Protein AF-A0A1V8RP65-F1 (afdb_monomer)

Structure (mmCIF, N/CA/C/O backbone):
data_AF-A0A1V8RP65-F1
#
_entry.id   AF-A0A1V8RP65-F1
#
loop_
_atom_site.group_PDB
_atom_site.id
_atom_site.type_symbol
_atom_site.label_atom_id
_atom_site.label_alt_id
_atom_site.label_comp_id
_atom_site.label_asym_id
_atom_site.label_entity_id
_atom_site.label_seq_id
_atom_site.pdbx_PDB_ins_code
_atom_site.Cartn_x
_atom_site.Cartn_y
_atom_site.Cartn_z
_atom_site.occupancy
_atom_site.B_iso_or_equiv
_atom_site.auth_seq_id
_atom_site.auth_comp_id
_atom_site.auth_asym_id
_atom_site.auth_atom_id
_atom_site.pdbx_PDB_model_num
ATOM 1 N N . MET A 1 1 ? 0.747 -21.142 -36.978 1.00 57.50 1 MET A N 1
ATOM 2 C CA . MET A 1 1 ? 1.412 -19.897 -37.432 1.00 57.50 1 MET A CA 1
ATOM 3 C C . MET A 1 1 ? 2.346 -19.466 -36.309 1.00 57.50 1 MET A C 1
ATOM 5 O O . MET A 1 1 ? 1.865 -19.415 -35.189 1.00 57.50 1 MET A O 1
ATOM 9 N N . ASN A 1 2 ? 3.645 -19.253 -36.569 1.00 81.62 2 ASN A N 1
ATOM 10 C CA . ASN A 1 2 ? 4.607 -18.800 -35.545 1.00 81.62 2 ASN A CA 1
ATOM 11 C C . ASN A 1 2 ? 4.104 -17.484 -34.905 1.00 81.62 2 ASN A C 1
ATOM 13 O O . ASN A 1 2 ? 3.579 -16.626 -35.619 1.00 81.62 2 ASN A O 1
ATOM 17 N N . GLN A 1 3 ? 4.245 -17.341 -33.585 1.00 77.12 3 GLN A N 1
ATOM 18 C CA . GLN A 1 3 ? 3.834 -16.164 -32.820 1.00 77.12 3 GLN A CA 1
ATOM 19 C C . GLN A 1 3 ? 4.483 -14.874 -33.349 1.00 77.12 3 GLN A C 1
ATOM 21 O O . GLN A 1 3 ? 3.817 -13.844 -33.456 1.00 77.12 3 GLN A O 1
ATOM 26 N N . GLU A 1 4 ? 5.744 -14.941 -33.779 1.00 79.75 4 GLU A N 1
ATOM 27 C CA . GLU A 1 4 ? 6.460 -13.816 -34.396 1.00 79.75 4 GLU A CA 1
ATOM 28 C C . GLU A 1 4 ? 5.800 -13.376 -35.708 1.00 79.75 4 GLU A C 1
ATOM 30 O O . GLU A 1 4 ? 5.566 -12.188 -35.940 1.00 79.75 4 GLU A O 1
ATOM 35 N N . LEU A 1 5 ? 5.414 -14.347 -36.542 1.00 86.88 5 LEU A N 1
ATOM 36 C CA . LEU A 1 5 ? 4.723 -14.095 -37.804 1.00 86.88 5 LEU A CA 1
ATOM 37 C C . LEU A 1 5 ? 3.318 -13.534 -37.572 1.00 86.88 5 LEU A C 1
ATOM 39 O O . LEU A 1 5 ? 2.878 -12.655 -38.312 1.00 86.88 5 LEU A O 1
ATOM 43 N N . LEU A 1 6 ? 2.621 -14.009 -36.539 1.00 83.56 6 LEU A N 1
ATOM 44 C CA . LEU A 1 6 ? 1.304 -13.503 -36.164 1.00 83.56 6 LEU A CA 1
ATOM 45 C C . LEU A 1 6 ? 1.375 -12.041 -35.700 1.00 83.56 6 LEU A C 1
ATOM 47 O O . LEU A 1 6 ? 0.545 -11.225 -36.108 1.00 83.56 6 LEU A O 1
ATOM 51 N N . ASN A 1 7 ? 2.373 -11.689 -34.888 1.00 80.19 7 ASN A N 1
ATOM 52 C CA . ASN A 1 7 ? 2.562 -10.317 -34.424 1.00 80.19 7 ASN A CA 1
ATOM 53 C C . ASN A 1 7 ? 2.986 -9.384 -35.563 1.00 80.19 7 ASN A C 1
ATOM 55 O O . ASN A 1 7 ? 2.428 -8.292 -35.704 1.00 80.19 7 ASN A O 1
ATOM 59 N N . ALA A 1 8 ? 3.899 -9.834 -36.429 1.00 84.06 8 ALA A N 1
ATOM 60 C CA . ALA A 1 8 ? 4.287 -9.089 -37.621 1.00 84.06 8 ALA A CA 1
ATOM 61 C C . ALA A 1 8 ? 3.097 -8.874 -38.564 1.00 84.06 8 ALA A C 1
ATOM 63 O O . ALA A 1 8 ? 2.880 -7.763 -39.049 1.00 84.06 8 ALA A O 1
ATOM 64 N N . TYR A 1 9 ? 2.255 -9.893 -38.741 1.00 85.62 9 TYR A N 1
ATOM 65 C CA . TYR A 1 9 ? 1.036 -9.804 -39.541 1.00 85.62 9 TYR A CA 1
ATOM 66 C C . TYR A 1 9 ? 0.038 -8.793 -38.976 1.00 85.62 9 TYR A C 1
ATOM 68 O O . TYR A 1 9 ? -0.460 -7.946 -39.717 1.00 85.62 9 TYR A O 1
ATOM 76 N N . ARG A 1 10 ? -0.221 -8.823 -37.664 1.00 80.44 10 ARG A N 1
ATOM 77 C CA . ARG A 1 10 ? -1.100 -7.851 -36.990 1.00 80.44 10 ARG A CA 1
ATOM 78 C C . ARG A 1 10 ? -0.595 -6.415 -37.158 1.00 80.44 10 ARG A C 1
ATOM 80 O O . ARG A 1 10 ? -1.389 -5.525 -37.465 1.00 80.44 10 ARG A O 1
ATOM 87 N N . TRP A 1 11 ? 0.713 -6.197 -37.015 1.00 80.19 11 TRP A N 1
ATOM 88 C CA . TRP A 1 11 ? 1.335 -4.883 -37.194 1.00 80.19 11 TRP A CA 1
ATOM 89 C C . TRP A 1 11 ? 1.206 -4.373 -38.639 1.00 80.19 11 TRP A C 1
ATOM 91 O O . TRP A 1 11 ? 0.730 -3.253 -38.853 1.00 80.19 11 TRP A O 1
ATOM 101 N N . GLN A 1 12 ? 1.564 -5.209 -39.623 1.00 84.00 12 GLN A N 1
ATOM 102 C CA . GLN A 1 12 ? 1.506 -4.881 -41.054 1.00 84.00 12 GLN A CA 1
ATOM 103 C C . GLN A 1 12 ? 0.068 -4.639 -41.519 1.00 84.00 12 GLN A C 1
ATOM 105 O O . GLN A 1 12 ? -0.210 -3.674 -42.224 1.00 84.00 12 GLN A O 1
ATOM 110 N N . ARG A 1 13 ? -0.886 -5.445 -41.046 1.00 79.25 13 ARG A N 1
ATOM 111 C CA . ARG A 1 13 ? -2.306 -5.258 -41.355 1.00 79.25 13 ARG A CA 1
ATOM 112 C C . ARG A 1 13 ? -2.839 -3.909 -40.868 1.00 79.25 13 ARG A C 1
ATOM 114 O O . ARG A 1 13 ? -3.703 -3.340 -41.513 1.00 79.25 13 ARG A O 1
ATOM 121 N N . ARG A 1 14 ? -2.334 -3.358 -39.764 1.00 70.38 14 ARG A N 1
ATOM 122 C CA . ARG A 1 14 ? -2.770 -2.041 -39.269 1.00 70.38 14 ARG A CA 1
ATOM 123 C C . ARG A 1 14 ? -2.103 -0.880 -40.015 1.00 70.38 14 ARG A C 1
ATOM 125 O O . ARG A 1 14 ? -2.789 0.061 -40.394 1.00 70.38 14 ARG A O 1
ATOM 132 N N . HIS A 1 15 ? -0.794 -0.954 -40.250 1.00 67.62 15 HIS A N 1
ATOM 133 C CA . HIS A 1 15 ? -0.015 0.171 -40.789 1.00 67.62 15 HIS A CA 1
ATOM 134 C C . HIS A 1 15 ? 0.016 0.219 -42.320 1.00 67.62 15 HIS A C 1
ATOM 136 O O . HIS A 1 15 ? 0.044 1.302 -42.895 1.00 67.62 15 HIS A O 1
ATOM 142 N N . TYR A 1 16 ? -0.009 -0.940 -42.977 1.00 64.25 16 TYR A N 1
ATOM 143 C CA . TYR A 1 16 ? 0.074 -1.050 -44.433 1.00 64.25 16 TYR A CA 1
ATOM 144 C C . TYR A 1 16 ? -1.311 -1.032 -45.095 1.00 64.25 16 TYR A C 1
ATOM 146 O O . TYR A 1 16 ? -1.465 -0.487 -46.180 1.00 64.25 16 TYR A O 1
ATOM 154 N N . VAL A 1 17 ? -2.337 -1.582 -44.432 1.00 57.44 17 VAL A N 1
ATOM 155 C CA . VAL A 1 17 ? -3.713 -1.639 -44.970 1.00 57.44 17 VAL A CA 1
ATOM 156 C C . VAL A 1 17 ? -4.583 -0.484 -44.460 1.00 57.44 17 VAL A C 1
ATOM 158 O O . VAL A 1 17 ? -5.467 -0.032 -45.175 1.00 57.44 17 VAL A O 1
ATOM 161 N N . GLY A 1 18 ? -4.327 0.040 -43.254 1.00 49.38 18 GLY A N 1
ATOM 162 C CA . GLY A 1 18 ? -5.105 1.150 -42.685 1.00 49.38 18 GLY A CA 1
ATOM 163 C C . GLY A 1 18 ? -4.818 2.521 -43.310 1.00 49.38 18 GLY A C 1
ATOM 164 O O . GLY A 1 18 ? -5.721 3.346 -43.384 1.00 49.38 18 GLY A O 1
ATOM 165 N N . ASN A 1 19 ? -3.590 2.751 -43.797 1.00 45.72 19 ASN A N 1
ATOM 166 C CA . ASN A 1 19 ? -3.160 4.030 -44.388 1.00 45.72 19 ASN A CA 1
ATOM 167 C C . ASN A 1 19 ? -3.153 4.049 -45.925 1.00 45.72 19 ASN A C 1
ATOM 169 O O . ASN A 1 19 ? -2.986 5.110 -46.520 1.00 45.72 19 ASN A O 1
ATOM 173 N N . VAL A 1 20 ? -3.346 2.902 -46.578 1.00 48.72 20 VAL A N 1
ATOM 174 C CA . VAL A 1 20 ? -3.404 2.790 -48.042 1.00 48.72 20 VAL A CA 1
ATOM 175 C C . VAL A 1 20 ? -4.846 2.484 -48.440 1.00 48.72 20 VAL A C 1
ATOM 177 O O . VAL A 1 20 ? -5.156 1.420 -48.962 1.00 48.72 20 VAL A O 1
ATOM 180 N N . TYR A 1 21 ? -5.755 3.420 -48.167 1.00 48.19 21 TYR A N 1
ATOM 181 C CA . TYR A 1 21 ? -6.994 3.513 -48.936 1.00 48.19 21 TYR A CA 1
ATOM 182 C C . TYR A 1 21 ? -6.706 4.371 -50.172 1.00 48.19 21 TYR A C 1
ATOM 184 O O . TYR A 1 21 ? -6.724 5.600 -50.074 1.00 48.19 21 TYR A O 1
ATOM 192 N N . PRO A 1 22 ? -6.461 3.792 -51.359 1.00 46.19 22 PRO A N 1
ATOM 193 C CA . PRO A 1 22 ? -6.713 4.543 -52.570 1.00 46.19 22 PRO A CA 1
ATOM 194 C C . PRO A 1 22 ? -8.225 4.786 -52.637 1.00 46.19 22 PRO A C 1
ATOM 196 O O . PRO A 1 22 ? -9.029 3.861 -52.554 1.00 46.19 22 PRO A O 1
ATOM 199 N N . ARG A 1 23 ? -8.617 6.045 -52.826 1.00 47.69 23 ARG A N 1
ATOM 200 C CA . ARG A 1 23 ? -10.002 6.504 -53.046 1.00 47.69 23 ARG A CA 1
ATOM 201 C C . ARG A 1 23 ? -10.680 5.884 -54.289 1.00 47.69 23 ARG A C 1
ATOM 203 O O . ARG A 1 23 ? -11.812 6.241 -54.591 1.00 47.69 23 ARG A O 1
ATOM 210 N N . ASN A 1 24 ? -10.005 4.982 -55.007 1.00 49.44 24 ASN A N 1
ATOM 211 C CA . ASN A 1 24 ? -10.460 4.382 -56.257 1.00 49.44 24 ASN A CA 1
ATOM 212 C C . ASN A 1 24 ? -11.006 2.970 -56.029 1.00 49.44 24 ASN A C 1
ATOM 214 O O . ASN A 1 24 ? -10.263 2.042 -55.715 1.00 49.44 24 ASN A O 1
ATOM 218 N N . ARG A 1 25 ? -12.318 2.832 -56.239 1.00 46.22 25 ARG A N 1
ATOM 219 C CA . ARG A 1 25 ? -13.131 1.617 -56.071 1.00 46.22 25 ARG A CA 1
ATOM 220 C C . ARG A 1 25 ? -12.873 0.502 -57.106 1.00 46.22 25 ARG A C 1
ATOM 222 O O . ARG A 1 25 ? -13.475 -0.557 -56.983 1.00 46.22 25 ARG A O 1
ATOM 229 N N . ASP A 1 26 ? -11.953 0.677 -58.057 1.00 52.62 26 ASP A N 1
ATOM 230 C CA . ASP A 1 26 ? -11.896 -0.160 -59.272 1.00 52.62 26 ASP A CA 1
ATOM 231 C C . ASP A 1 26 ? -10.821 -1.267 -59.287 1.00 52.62 26 ASP A C 1
ATOM 233 O O . ASP A 1 26 ? -10.438 -1.754 -60.349 1.00 52.62 26 ASP A O 1
ATOM 237 N N . ARG A 1 27 ? -10.316 -1.726 -58.132 1.00 50.53 27 ARG A N 1
ATOM 238 C CA . ARG A 1 27 ? -9.421 -2.905 -58.074 1.00 50.53 27 ARG A CA 1
ATOM 239 C C . ARG A 1 27 ? -10.040 -4.050 -57.275 1.00 50.53 27 ARG A C 1
ATOM 241 O O . ARG A 1 27 ? -9.771 -4.217 -56.091 1.00 50.53 27 ARG A O 1
ATOM 248 N N . LEU A 1 28 ? -10.816 -4.880 -57.971 1.00 48.97 28 LEU A N 1
ATOM 249 C CA . LEU A 1 28 ? -11.483 -6.095 -57.472 1.00 48.97 28 LEU A CA 1
ATOM 250 C C . LEU A 1 28 ? -10.541 -7.270 -57.113 1.00 48.97 28 LEU A C 1
ATOM 252 O O . LEU A 1 28 ? -11.016 -8.342 -56.755 1.00 48.97 28 LEU A O 1
ATOM 256 N N . THR A 1 29 ? -9.217 -7.102 -57.189 1.00 52.25 29 THR A N 1
ATOM 257 C CA . THR A 1 29 ? -8.230 -8.182 -56.971 1.00 52.25 29 THR A CA 1
ATOM 258 C C . THR A 1 29 ? -7.256 -7.930 -55.821 1.00 52.25 29 THR A C 1
ATOM 260 O O . THR A 1 29 ? -6.365 -8.744 -55.580 1.00 52.25 29 THR A O 1
ATOM 263 N N . TRP A 1 30 ? -7.394 -6.825 -55.083 1.00 55.84 30 TRP A N 1
ATOM 264 C CA . TRP A 1 30 ? -6.460 -6.518 -54.003 1.00 55.84 30 TRP A CA 1
ATOM 265 C C . TRP A 1 30 ? -6.882 -7.202 -52.701 1.00 55.84 30 TRP A C 1
ATOM 267 O O . TRP A 1 30 ? -7.879 -6.826 -52.089 1.00 55.84 30 TRP A O 1
ATOM 277 N N . ASN A 1 31 ? -6.118 -8.215 -52.277 1.00 64.25 31 ASN A N 1
ATOM 278 C CA . ASN A 1 31 ? -6.300 -8.869 -50.985 1.00 64.25 31 ASN A CA 1
ATOM 279 C C . ASN A 1 31 ? -5.294 -8.302 -49.962 1.00 64.25 31 ASN A C 1
ATOM 281 O O . ASN A 1 31 ? -4.159 -8.772 -49.864 1.00 64.25 31 ASN A O 1
ATOM 285 N N . PRO A 1 32 ? -5.681 -7.299 -49.162 1.00 69.56 32 PRO A N 1
ATOM 286 C CA . PRO A 1 32 ? -4.777 -6.666 -48.207 1.00 69.56 32 PRO A CA 1
ATOM 287 C C . PRO A 1 32 ? -4.240 -7.624 -47.133 1.00 69.56 32 PRO A C 1
ATOM 289 O O . PRO A 1 32 ? -3.184 -7.375 -46.552 1.00 69.56 32 PRO A O 1
ATOM 292 N N . ALA A 1 33 ? -4.925 -8.743 -46.880 1.00 76.62 33 ALA A N 1
ATOM 293 C CA . ALA A 1 33 ? -4.432 -9.769 -45.972 1.00 76.62 33 ALA A CA 1
ATOM 294 C C . ALA A 1 33 ? -3.228 -10.527 -46.558 1.00 76.62 33 ALA A C 1
ATOM 296 O O . ALA A 1 33 ? -2.289 -10.830 -45.824 1.00 76.62 33 ALA A O 1
ATOM 297 N N . SER A 1 34 ? -3.200 -10.809 -47.866 1.00 81.31 34 SER A N 1
ATOM 298 C CA . SER A 1 34 ? -2.065 -11.522 -48.470 1.00 81.31 34 SER A CA 1
ATOM 299 C C . SER A 1 34 ? -0.809 -10.653 -48.531 1.00 81.31 34 SER A C 1
ATOM 301 O O . SER A 1 34 ? 0.281 -11.144 -48.244 1.00 81.31 34 SER A O 1
ATOM 303 N N . GLU A 1 35 ? -0.956 -9.359 -48.824 1.00 79.62 35 GLU A N 1
ATOM 304 C CA . GLU A 1 35 ? 0.159 -8.399 -48.809 1.00 79.62 35 GLU A CA 1
ATOM 305 C C . GLU A 1 35 ? 0.697 -8.173 -47.391 1.00 79.62 35 GLU A C 1
ATOM 307 O O . GLU A 1 35 ? 1.904 -8.259 -47.163 1.00 79.62 35 GLU A O 1
ATOM 312 N N . ALA A 1 36 ? -0.187 -7.991 -46.403 1.00 82.06 36 ALA A N 1
ATOM 313 C CA . ALA A 1 36 ? 0.227 -7.886 -45.005 1.00 82.06 36 ALA A CA 1
ATOM 314 C C . ALA A 1 36 ? 0.958 -9.152 -44.526 1.00 82.06 36 ALA A C 1
ATOM 316 O O . ALA A 1 36 ? 1.935 -9.058 -43.784 1.00 82.06 36 ALA A O 1
ATOM 317 N N . LEU A 1 37 ? 0.531 -10.339 -44.970 1.00 87.31 37 LEU A N 1
ATOM 318 C CA . LEU A 1 37 ? 1.203 -11.598 -44.651 1.00 87.31 37 LEU A CA 1
ATOM 319 C C . LEU A 1 37 ? 2.571 -11.720 -45.338 1.00 87.31 37 LEU A C 1
ATOM 321 O O . LEU A 1 37 ? 3.520 -12.197 -44.717 1.00 87.31 37 LEU A O 1
ATOM 325 N N . LYS A 1 38 ? 2.699 -11.266 -46.589 1.00 86.75 38 LYS A N 1
ATOM 326 C CA . LYS A 1 38 ? 3.976 -11.219 -47.318 1.00 86.75 38 LYS A CA 1
ATOM 327 C C . LYS A 1 38 ? 4.975 -10.287 -46.627 1.00 86.75 38 LYS A C 1
ATOM 329 O O . LYS A 1 38 ? 6.108 -10.693 -46.376 1.00 86.75 38 LYS A O 1
ATOM 334 N N . ALA A 1 39 ? 4.540 -9.087 -46.246 1.00 84.56 39 ALA A N 1
ATOM 335 C CA . ALA A 1 39 ? 5.355 -8.138 -45.491 1.00 84.56 39 ALA A CA 1
ATOM 336 C C . ALA A 1 39 ? 5.726 -8.670 -44.096 1.00 84.56 39 ALA A C 1
ATOM 338 O O . ALA A 1 39 ? 6.856 -8.503 -43.648 1.00 84.56 39 ALA A O 1
ATOM 339 N N . ALA A 1 40 ? 4.810 -9.374 -43.425 1.00 88.50 40 ALA A N 1
ATOM 340 C CA . ALA A 1 40 ? 5.082 -10.001 -42.135 1.00 88.50 40 ALA A CA 1
ATOM 341 C C . ALA A 1 40 ? 6.136 -11.110 -42.227 1.00 88.50 40 ALA A C 1
ATOM 343 O O . ALA A 1 40 ? 7.007 -11.199 -41.368 1.00 88.50 40 ALA A O 1
ATOM 344 N N . ARG A 1 41 ? 6.097 -11.930 -43.286 1.00 90.38 41 ARG A N 1
ATOM 345 C CA . ARG A 1 41 ? 7.140 -12.933 -43.554 1.00 90.38 41 ARG A CA 1
ATOM 346 C C . ARG A 1 41 ? 8.498 -12.286 -43.808 1.00 90.38 41 ARG A C 1
ATOM 348 O O . ARG A 1 41 ? 9.493 -12.809 -43.324 1.00 90.38 41 ARG A O 1
ATOM 355 N N . ALA A 1 42 ? 8.537 -11.159 -44.521 1.00 87.75 42 ALA A N 1
ATOM 356 C CA . ALA A 1 42 ? 9.770 -10.405 -44.733 1.00 87.75 42 ALA A CA 1
ATOM 357 C C . ALA A 1 42 ? 10.315 -9.813 -43.422 1.00 87.75 42 ALA A C 1
ATOM 359 O O . ALA A 1 42 ? 11.511 -9.897 -43.174 1.00 87.75 42 ALA A O 1
ATOM 360 N N . ASP A 1 43 ? 9.452 -9.266 -42.560 1.00 85.44 43 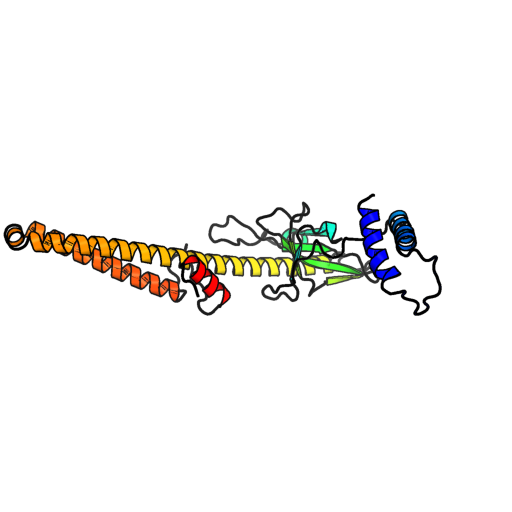ASP A N 1
ATOM 361 C CA . ASP A 1 43 ? 9.854 -8.792 -41.229 1.00 85.44 43 ASP A CA 1
ATOM 362 C C . ASP A 1 43 ? 10.475 -9.934 -40.402 1.00 85.44 43 ASP A C 1
ATOM 364 O O . ASP A 1 43 ? 11.568 -9.765 -39.870 1.00 85.44 43 ASP A O 1
ATOM 368 N N . VAL A 1 44 ? 9.842 -11.114 -40.363 1.00 87.38 44 VAL A N 1
ATOM 369 C CA . VAL A 1 44 ? 10.379 -12.294 -39.655 1.00 87.38 44 VAL A CA 1
ATOM 370 C C . VAL A 1 44 ? 11.701 -12.774 -40.266 1.00 87.38 44 VAL A C 1
ATOM 372 O O . VAL A 1 44 ? 12.654 -13.016 -39.533 1.00 87.38 44 VAL A O 1
ATOM 375 N N . ALA A 1 45 ? 11.797 -12.866 -41.596 1.00 87.81 45 ALA A N 1
ATOM 376 C CA . ALA A 1 45 ? 13.017 -13.297 -42.287 1.00 87.81 45 ALA A CA 1
ATOM 377 C C . ALA A 1 45 ? 14.203 -12.342 -42.062 1.00 87.81 45 ALA A C 1
ATOM 379 O O . ALA A 1 45 ? 15.346 -12.782 -42.017 1.00 87.81 45 ALA A O 1
ATOM 380 N N . ASN A 1 46 ? 13.926 -11.050 -41.874 1.00 85.00 46 ASN A N 1
ATOM 381 C CA . ASN A 1 46 ? 14.927 -10.031 -41.562 1.00 85.00 46 ASN A CA 1
ATOM 382 C C . ASN A 1 46 ? 15.220 -9.911 -40.052 1.00 85.00 46 ASN A C 1
ATOM 384 O O . ASN A 1 46 ? 15.867 -8.952 -39.636 1.00 85.00 46 ASN A O 1
ATOM 388 N N . GLY A 1 47 ? 14.700 -10.819 -39.216 1.00 80.31 47 GLY A N 1
ATOM 389 C CA . GLY A 1 47 ? 14.876 -10.774 -37.760 1.00 80.31 47 GLY A CA 1
ATOM 390 C C . GLY A 1 47 ? 14.203 -9.572 -37.087 1.00 80.31 47 GLY A C 1
ATOM 391 O O . GLY A 1 47 ? 14.567 -9.184 -35.978 1.00 80.31 47 GLY A O 1
ATOM 392 N N . LYS A 1 48 ? 13.229 -8.935 -37.747 1.00 76.44 48 LYS A N 1
ATOM 393 C CA . LYS A 1 48 ? 12.552 -7.743 -37.234 1.00 76.44 48 LYS A CA 1
ATOM 394 C C . LYS A 1 48 ? 11.419 -8.139 -36.291 1.00 76.44 48 LYS A C 1
ATOM 396 O O . LYS A 1 48 ? 10.309 -8.452 -36.725 1.00 76.44 48 LYS A O 1
ATOM 401 N N . ALA A 1 49 ? 11.682 -8.056 -34.990 1.00 74.56 49 ALA A N 1
ATOM 402 C CA . ALA A 1 49 ? 10.683 -8.319 -33.962 1.00 74.56 49 ALA A CA 1
ATOM 403 C C . ALA A 1 49 ? 9.527 -7.301 -34.017 1.00 74.56 49 ALA A C 1
ATOM 405 O O . ALA A 1 49 ? 9.729 -6.081 -34.024 1.00 74.56 49 ALA A O 1
ATOM 406 N N . ARG A 1 50 ? 8.290 -7.809 -34.049 1.00 76.56 50 ARG A N 1
ATOM 407 C CA . ARG A 1 50 ? 7.055 -7.022 -33.935 1.00 76.56 50 ARG A CA 1
ATOM 408 C C . ARG A 1 50 ? 6.293 -7.513 -32.714 1.00 76.56 50 ARG A C 1
ATOM 410 O O . ARG A 1 50 ? 6.053 -8.709 -32.586 1.00 76.56 50 ARG A O 1
ATOM 417 N N . TYR A 1 51 ? 5.907 -6.591 -31.842 1.00 62.69 51 TYR A N 1
ATOM 418 C CA . TYR A 1 51 ? 5.245 -6.900 -30.576 1.00 62.69 51 TYR A CA 1
ATOM 419 C C . TYR A 1 51 ? 3.723 -6.700 -30.687 1.00 62.69 51 TYR A C 1
ATOM 421 O O . TYR A 1 51 ? 3.273 -5.835 -31.451 1.00 62.69 51 TYR A O 1
ATOM 429 N N . PRO A 1 52 ? 2.905 -7.504 -29.982 1.00 57.62 52 PRO A N 1
ATOM 430 C CA . PRO A 1 52 ? 1.457 -7.336 -29.962 1.00 57.62 52 PRO A CA 1
ATOM 431 C C . PRO A 1 52 ? 1.093 -5.970 -29.362 1.00 57.62 52 PRO A C 1
ATOM 433 O O . PRO A 1 52 ? 1.624 -5.560 -28.337 1.00 57.62 52 PRO A O 1
ATOM 436 N N . GLN A 1 53 ? 0.189 -5.237 -30.015 1.00 54.62 53 GLN A N 1
ATOM 437 C CA . GLN A 1 53 ? 0.040 -3.798 -29.771 1.00 54.62 53 GLN A CA 1
ATOM 438 C C . GLN A 1 53 ? -0.793 -3.405 -28.533 1.00 54.62 53 GLN A C 1
ATOM 440 O O . GLN A 1 53 ? -1.086 -2.223 -28.396 1.00 54.62 53 GLN A O 1
ATOM 445 N N . SER A 1 54 ? -1.227 -4.308 -27.649 1.00 51.69 54 SER A N 1
ATOM 446 C CA . SER A 1 54 ? -2.094 -3.857 -26.538 1.00 51.69 54 SER A CA 1
ATOM 447 C C . SER A 1 54 ? -2.299 -4.799 -25.353 1.00 51.69 54 SER A C 1
ATOM 449 O O . SER A 1 54 ? -3.176 -4.514 -24.552 1.00 51.69 54 SER A O 1
ATOM 451 N N . SER A 1 55 ? -1.578 -5.912 -25.214 1.00 55.19 55 SER A N 1
ATOM 452 C CA . SER A 1 55 ? -1.840 -6.831 -24.089 1.00 55.19 55 SER A CA 1
ATOM 453 C C . SER A 1 55 ? -0.880 -6.680 -22.911 1.00 55.19 55 SER A C 1
ATOM 455 O O . SER A 1 55 ? -1.099 -7.326 -21.899 1.00 55.19 55 SER A O 1
ATOM 457 N N . GLY A 1 56 ? 0.185 -5.882 -23.046 1.00 71.75 56 GLY A N 1
ATOM 458 C CA . GLY A 1 56 ? 1.223 -5.782 -22.019 1.00 71.75 56 GLY A CA 1
ATOM 459 C C . GLY A 1 56 ? 1.185 -4.510 -21.178 1.00 71.75 56 GLY A C 1
ATOM 460 O O . GLY A 1 56 ? 1.558 -4.578 -20.023 1.00 71.75 56 GLY A O 1
ATOM 461 N N . TYR A 1 57 ? 0.736 -3.370 -21.719 1.00 87.25 57 TYR A N 1
ATOM 462 C CA . TYR A 1 57 ? 0.743 -2.092 -20.995 1.00 87.25 57 TYR A CA 1
ATOM 463 C C . TYR A 1 57 ? -0.623 -1.806 -20.371 1.00 87.25 57 TYR A C 1
ATOM 465 O O . TYR A 1 57 ? -1.601 -1.610 -21.097 1.00 87.25 57 TYR A O 1
ATOM 473 N N . GLY A 1 58 ? -0.664 -1.715 -19.047 1.00 88.62 58 GLY A N 1
ATOM 474 C CA . GLY A 1 58 ? -1.799 -1.205 -18.293 1.00 88.62 58 GLY A CA 1
ATOM 475 C C . GLY A 1 58 ? -2.091 0.279 -18.567 1.00 88.62 58 GLY A C 1
ATOM 476 O O . GLY A 1 58 ? -1.355 0.953 -19.309 1.00 88.62 58 GLY A O 1
ATOM 477 N N . PRO A 1 59 ? -3.193 0.802 -17.995 1.00 89.94 59 PRO A N 1
ATOM 478 C CA . PRO A 1 59 ? -3.508 2.222 -18.063 1.00 89.94 59 PRO A CA 1
ATOM 479 C C . PRO A 1 59 ? -2.371 3.053 -17.458 1.00 89.94 59 PRO A C 1
ATOM 481 O O . PRO A 1 59 ? -1.644 2.598 -16.576 1.00 89.94 59 PRO A O 1
ATOM 484 N N . ALA A 1 60 ? -2.208 4.275 -17.963 1.00 91.25 60 ALA A N 1
ATOM 485 C CA . ALA A 1 60 ? -1.259 5.202 -17.369 1.00 91.25 60 ALA A CA 1
ATOM 486 C C . ALA A 1 60 ? -1.795 5.689 -16.020 1.00 91.25 60 ALA A C 1
ATOM 488 O O . ALA A 1 60 ? -2.970 6.044 -15.921 1.00 91.25 60 ALA A O 1
ATOM 489 N N . TYR A 1 61 ? -0.921 5.746 -15.025 1.00 92.00 61 TYR A N 1
ATOM 490 C CA . TYR A 1 61 ? -1.208 6.318 -13.717 1.00 92.00 61 TYR A CA 1
ATOM 491 C C . TYR A 1 61 ? -0.049 7.218 -13.280 1.00 92.00 61 TYR A C 1
ATOM 493 O O . TYR A 1 61 ? 0.970 7.334 -13.971 1.00 92.00 61 TYR A O 1
ATOM 501 N N . LYS A 1 62 ? -0.245 7.922 -12.169 1.00 89.38 62 LYS A N 1
ATOM 502 C CA . LYS A 1 62 ? 0.773 8.781 -11.573 1.00 89.38 62 LYS A CA 1
ATOM 503 C C . LYS A 1 62 ? 1.177 8.179 -10.244 1.00 89.38 62 LYS A C 1
ATOM 505 O O . LYS A 1 62 ? 0.322 7.994 -9.392 1.00 89.38 62 LYS A O 1
ATOM 510 N N . GLU A 1 63 ? 2.464 7.923 -10.104 1.00 87.56 63 GLU A N 1
ATOM 511 C CA . GLU A 1 63 ? 3.119 7.774 -8.812 1.00 87.56 63 GLU A CA 1
ATOM 512 C C . GLU A 1 63 ? 3.695 9.132 -8.399 1.00 87.56 63 GLU A C 1
ATOM 514 O O . GLU A 1 63 ? 3.948 9.983 -9.269 1.00 87.56 63 GLU A O 1
ATOM 519 N N . ARG A 1 64 ? 3.924 9.361 -7.104 1.00 86.50 64 ARG A N 1
ATOM 520 C CA . ARG A 1 64 ? 4.586 10.584 -6.622 1.00 86.50 64 ARG A CA 1
ATOM 521 C C . ARG A 1 64 ? 5.847 10.862 -7.451 1.00 86.50 64 ARG A C 1
ATOM 523 O O . ARG A 1 64 ? 6.605 9.952 -7.740 1.00 86.50 64 ARG A O 1
ATOM 530 N N . GLY A 1 65 ? 6.029 12.100 -7.917 1.00 81.00 65 GLY A N 1
ATOM 531 C CA . GLY A 1 65 ? 7.195 12.535 -8.709 1.00 81.00 65 GLY A CA 1
ATOM 532 C C . GLY A 1 65 ? 7.334 11.961 -10.132 1.00 81.00 65 GLY A C 1
ATOM 533 O O . GLY A 1 65 ? 7.952 12.608 -10.978 1.00 81.00 65 GLY A O 1
ATOM 534 N N . SER A 1 66 ? 6.717 10.818 -10.434 1.00 85.56 66 SER A N 1
ATOM 535 C CA . SER A 1 66 ? 6.673 10.232 -11.777 1.00 85.56 66 SER A CA 1
ATOM 536 C C . SER A 1 66 ? 5.703 10.976 -12.702 1.00 85.56 66 SER A C 1
ATOM 538 O O . SER A 1 66 ? 4.749 11.629 -12.262 1.00 85.56 66 SER A O 1
ATOM 540 N N . LYS A 1 67 ? 5.918 10.869 -14.016 1.00 83.19 67 LYS A N 1
ATOM 541 C CA . LYS A 1 67 ? 5.074 11.570 -15.002 1.00 83.19 67 LYS A CA 1
ATOM 542 C C . LYS A 1 67 ? 4.082 10.638 -15.692 1.00 83.19 67 LYS A C 1
ATOM 544 O O . LYS A 1 67 ? 2.938 11.044 -15.901 1.00 83.19 67 LYS A O 1
ATOM 549 N N . HIS A 1 68 ? 4.512 9.441 -16.094 1.00 91.69 68 HIS A N 1
ATOM 550 C CA . HIS A 1 68 ? 3.693 8.499 -16.861 1.00 91.69 68 HIS A CA 1
ATOM 551 C C . HIS A 1 68 ? 4.032 7.044 -16.511 1.00 91.69 68 HIS A C 1
ATOM 553 O O . HIS A 1 68 ? 4.589 6.314 -17.341 1.00 91.69 68 HIS A O 1
ATOM 559 N N . MET A 1 69 ? 3.636 6.610 -15.314 1.00 95.81 69 MET A N 1
ATOM 560 C CA . MET A 1 69 ? 3.778 5.214 -14.904 1.00 95.81 69 MET A CA 1
ATOM 561 C C . MET A 1 69 ? 2.817 4.318 -15.669 1.00 95.81 69 MET A C 1
ATOM 563 O O . MET A 1 69 ? 1.682 4.701 -15.974 1.00 95.81 69 MET A O 1
ATOM 567 N N . ARG A 1 70 ? 3.270 3.107 -15.987 1.00 95.44 70 ARG A N 1
ATOM 568 C CA . ARG A 1 70 ? 2.431 2.052 -16.554 1.00 95.44 70 ARG A CA 1
ATOM 569 C C . ARG A 1 70 ? 2.794 0.709 -15.950 1.00 95.44 70 ARG A C 1
ATOM 571 O O . ARG A 1 70 ? 3.960 0.325 -15.993 1.00 95.44 70 ARG A O 1
ATOM 578 N N . TRP A 1 71 ? 1.767 -0.012 -15.509 1.00 94.81 71 TRP A N 1
ATOM 579 C CA . TRP A 1 71 ? 1.864 -1.432 -15.191 1.00 94.81 71 TRP A CA 1
ATOM 580 C C . TRP A 1 71 ? 2.192 -2.235 -16.448 1.00 94.81 71 TRP A C 1
ATOM 582 O O . TRP A 1 71 ? 1.610 -1.986 -17.511 1.00 94.81 71 TRP A O 1
ATOM 592 N N . ILE A 1 72 ? 3.101 -3.198 -16.340 1.00 94.38 72 ILE A N 1
ATOM 593 C CA . ILE A 1 72 ? 3.442 -4.121 -17.414 1.00 94.38 72 ILE A CA 1
ATOM 594 C C . ILE A 1 72 ? 3.531 -5.536 -16.871 1.00 94.38 72 ILE A C 1
ATOM 596 O O . ILE A 1 72 ? 4.457 -5.859 -16.140 1.00 94.38 72 ILE A O 1
ATOM 600 N N . GLU A 1 73 ? 2.619 -6.393 -17.326 1.00 91.00 73 GLU A N 1
ATOM 601 C CA . GLU A 1 73 ? 2.529 -7.781 -16.860 1.00 91.00 73 GLU A CA 1
ATOM 602 C C . GLU A 1 73 ? 3.763 -8.616 -17.240 1.00 91.00 73 GLU A C 1
ATOM 604 O O . GLU A 1 73 ? 4.231 -9.442 -16.468 1.00 91.00 73 GLU A O 1
ATOM 609 N N . LYS A 1 74 ? 4.262 -8.427 -18.471 1.00 90.81 74 LYS A N 1
ATOM 610 C CA . LYS A 1 74 ? 5.410 -9.158 -19.035 1.00 90.81 74 LYS A CA 1
ATOM 611 C C . LYS A 1 74 ? 6.267 -8.247 -19.913 1.00 90.81 74 LYS A C 1
ATOM 613 O O . LYS A 1 74 ? 5.948 -8.083 -21.103 1.00 90.81 74 LYS A O 1
ATOM 618 N N . PRO A 1 75 ? 7.331 -7.634 -19.370 1.00 92.56 75 PRO A N 1
ATOM 619 C CA . PRO A 1 75 ? 8.182 -6.683 -20.088 1.00 92.56 75 PRO A CA 1
ATOM 620 C C . PRO A 1 75 ? 8.759 -7.202 -21.406 1.00 92.56 75 PRO A C 1
ATOM 622 O O . PRO A 1 75 ? 8.803 -6.459 -22.394 1.00 92.56 75 PRO A O 1
ATOM 625 N N . SER A 1 76 ? 9.131 -8.481 -21.470 1.00 88.94 76 SER A N 1
ATOM 626 C CA . SER A 1 76 ? 9.682 -9.101 -22.679 1.00 88.94 76 SER A CA 1
ATOM 627 C C . SER A 1 76 ? 8.710 -9.028 -23.865 1.00 88.94 76 SER A C 1
ATOM 629 O O . SER A 1 76 ? 9.105 -8.745 -25.000 1.00 88.94 76 SER A O 1
ATOM 631 N N . THR A 1 77 ? 7.406 -9.183 -23.608 1.00 86.19 77 THR A N 1
ATOM 632 C CA . THR A 1 77 ? 6.352 -9.123 -24.636 1.00 86.19 77 THR A CA 1
ATOM 633 C C . THR A 1 77 ? 6.148 -7.716 -25.195 1.00 86.19 77 THR A C 1
ATOM 635 O O . THR A 1 77 ? 5.617 -7.552 -26.296 1.00 86.19 77 THR A O 1
ATOM 638 N N . CYS A 1 78 ? 6.614 -6.711 -24.453 1.00 86.81 78 CYS A N 1
ATOM 639 C CA . CYS A 1 78 ? 6.623 -5.299 -24.805 1.00 86.81 78 CYS A CA 1
ATOM 640 C C . CYS A 1 78 ? 7.912 -4.869 -25.528 1.00 86.81 78 CYS A C 1
ATOM 642 O O . CYS A 1 78 ? 8.023 -3.708 -25.932 1.00 86.81 78 CYS A O 1
ATOM 644 N N . GLY A 1 79 ? 8.871 -5.786 -25.712 1.00 88.00 79 GLY A N 1
ATOM 645 C CA . GLY A 1 79 ? 10.174 -5.507 -26.314 1.00 88.00 79 GLY A CA 1
ATOM 646 C C . GLY A 1 79 ? 11.127 -4.740 -25.406 1.00 88.00 79 GLY A C 1
ATOM 647 O O . GLY A 1 79 ? 12.047 -4.090 -25.906 1.00 88.00 79 GLY A O 1
ATOM 648 N N . LEU A 1 80 ? 10.882 -4.783 -24.097 1.00 92.06 80 LEU A N 1
ATOM 649 C CA . LEU A 1 80 ? 11.746 -4.194 -23.087 1.00 92.06 80 LEU A CA 1
ATOM 650 C C . LEU A 1 80 ? 12.755 -5.240 -22.621 1.00 92.06 80 LEU A C 1
ATOM 652 O O . LEU A 1 80 ? 12.407 -6.400 -22.408 1.00 92.06 80 LEU A O 1
ATOM 656 N N . ARG A 1 81 ? 14.011 -4.825 -22.465 1.00 93.94 81 ARG A N 1
ATOM 657 C CA . ARG A 1 81 ? 15.085 -5.680 -21.954 1.00 93.94 81 ARG A CA 1
ATOM 658 C C . ARG A 1 81 ? 15.415 -5.281 -20.526 1.00 93.94 81 ARG A C 1
ATOM 660 O O . ARG A 1 81 ? 15.766 -4.126 -20.304 1.00 93.94 81 ARG A O 1
ATOM 667 N N . PHE A 1 82 ? 15.348 -6.220 -19.590 1.00 96.19 82 PHE A N 1
ATOM 668 C CA . PHE A 1 82 ? 15.829 -5.983 -18.232 1.00 96.19 82 PHE A CA 1
ATOM 669 C C . PHE A 1 82 ? 17.337 -5.707 -18.259 1.00 96.19 82 PHE A C 1
ATOM 671 O O . PHE A 1 82 ? 18.098 -6.460 -18.870 1.00 96.19 82 PHE A O 1
ATOM 678 N N . VAL A 1 83 ? 17.753 -4.596 -17.653 1.00 96.44 83 VAL A N 1
ATOM 679 C CA . VAL A 1 83 ? 19.167 -4.205 -17.554 1.00 96.44 83 VAL A CA 1
ATOM 680 C C . VAL A 1 83 ? 19.730 -4.623 -16.205 1.00 96.44 83 VAL A C 1
ATOM 682 O O . VAL A 1 83 ? 20.822 -5.180 -16.138 1.00 96.44 83 VAL A O 1
ATOM 685 N N . GLY A 1 84 ? 18.975 -4.384 -15.137 1.00 96.94 84 GLY A N 1
ATOM 686 C CA . GLY A 1 84 ? 19.380 -4.735 -13.788 1.00 96.94 84 GLY A CA 1
ATOM 687 C C . GLY A 1 84 ? 18.562 -4.011 -12.729 1.00 96.94 84 GLY A C 1
ATOM 688 O O . GLY A 1 84 ? 17.718 -3.162 -13.023 1.00 96.94 84 GLY A O 1
ATOM 689 N N . TYR A 1 85 ? 18.851 -4.362 -11.482 1.00 98.19 85 TYR A N 1
ATOM 690 C CA . TYR A 1 85 ? 18.303 -3.692 -10.314 1.00 98.19 85 TYR A CA 1
ATOM 691 C C . TYR A 1 85 ? 19.069 -2.406 -9.999 1.00 98.19 85 TYR A C 1
ATOM 693 O O . TYR A 1 85 ? 20.289 -2.347 -10.186 1.00 98.19 85 TYR A O 1
ATOM 701 N N . ALA A 1 86 ? 18.352 -1.400 -9.502 1.00 97.81 86 ALA A N 1
ATOM 702 C CA . ALA A 1 86 ? 18.892 -0.083 -9.191 1.00 97.81 86 ALA A CA 1
ATOM 703 C C . ALA A 1 86 ? 20.071 -0.149 -8.209 1.00 97.81 86 ALA A C 1
ATOM 705 O O . ALA A 1 86 ? 21.124 0.428 -8.483 1.00 97.81 86 ALA A O 1
ATOM 706 N N . ASP A 1 87 ? 19.941 -0.940 -7.139 1.00 97.38 87 ASP A N 1
ATOM 707 C CA . ASP A 1 87 ? 20.981 -1.132 -6.125 1.00 97.38 87 ASP A CA 1
ATOM 708 C C . ASP A 1 87 ? 22.291 -1.649 -6.718 1.00 97.38 87 ASP A C 1
ATOM 710 O O . ASP A 1 87 ? 23.371 -1.145 -6.407 1.00 97.38 87 ASP A O 1
ATOM 714 N N . LYS A 1 88 ? 22.199 -2.606 -7.645 1.00 97.12 88 LYS A N 1
ATOM 715 C CA . LYS A 1 88 ? 23.367 -3.214 -8.290 1.00 97.12 88 LYS A CA 1
ATOM 716 C C . LYS A 1 88 ? 24.017 -2.284 -9.309 1.00 97.12 88 LYS A C 1
ATOM 718 O O . LYS A 1 88 ? 25.239 -2.260 -9.416 1.00 97.12 88 LYS A O 1
ATOM 723 N N . ILE A 1 89 ? 23.214 -1.544 -10.074 1.00 95.94 89 ILE A N 1
ATOM 724 C CA . ILE A 1 89 ? 23.708 -0.645 -11.126 1.00 95.94 89 ILE A CA 1
ATOM 725 C C . ILE A 1 89 ? 24.353 0.605 -10.517 1.00 95.94 89 ILE A C 1
ATOM 727 O O . ILE A 1 89 ? 25.416 1.035 -10.968 1.00 95.94 89 ILE A O 1
ATOM 731 N N . ALA A 1 90 ? 23.704 1.205 -9.518 1.00 94.69 90 ALA A N 1
ATOM 732 C CA . ALA A 1 90 ? 24.167 2.436 -8.885 1.00 94.69 90 ALA A CA 1
ATOM 733 C C . ALA A 1 90 ? 25.134 2.194 -7.712 1.00 94.69 90 ALA A C 1
ATOM 735 O O . ALA A 1 90 ? 25.768 3.149 -7.263 1.00 94.69 90 ALA A O 1
ATOM 736 N N . GLY A 1 91 ? 25.287 0.947 -7.247 1.00 94.12 91 GLY A N 1
ATOM 737 C CA . GLY A 1 91 ? 26.160 0.597 -6.122 1.00 94.12 91 GLY A CA 1
ATOM 738 C C . GLY A 1 91 ? 25.625 1.121 -4.790 1.00 94.12 91 GLY A C 1
ATOM 739 O O . GLY A 1 91 ? 26.373 1.723 -4.022 1.00 94.12 91 GLY A O 1
ATOM 740 N N . LEU A 1 92 ? 24.323 0.954 -4.551 1.00 95.44 92 LEU A N 1
ATOM 741 C CA . LEU A 1 92 ? 23.651 1.450 -3.349 1.00 95.44 92 LEU A CA 1
ATOM 742 C C . LEU A 1 92 ? 23.907 0.529 -2.150 1.00 95.44 92 LEU A C 1
ATOM 744 O O . LEU A 1 92 ? 24.122 -0.672 -2.294 1.00 95.44 92 LEU A O 1
ATOM 748 N N . ASN A 1 93 ? 23.835 1.096 -0.944 1.00 96.06 93 ASN A N 1
ATOM 749 C CA . ASN A 1 93 ? 24.049 0.370 0.316 1.00 96.06 93 ASN A CA 1
ATOM 750 C C . ASN A 1 93 ? 22.766 -0.290 0.870 1.00 96.06 93 ASN A C 1
ATOM 752 O O . ASN A 1 93 ? 22.699 -0.622 2.050 1.00 96.06 93 ASN A O 1
ATOM 756 N N . HIS A 1 94 ? 21.743 -0.463 0.037 1.00 95.56 94 HIS A N 1
ATOM 757 C CA . HIS A 1 94 ? 20.489 -1.158 0.337 1.00 95.56 94 HIS A CA 1
ATOM 758 C C . HIS A 1 94 ? 20.023 -1.893 -0.922 1.00 95.56 94 HIS A C 1
ATOM 760 O O . HIS A 1 94 ? 20.529 -1.631 -2.007 1.00 95.56 94 HIS A O 1
ATOM 766 N N . SER A 1 95 ? 19.081 -2.827 -0.782 1.00 94.81 95 SER A N 1
ATOM 767 C CA . SER A 1 95 ? 18.569 -3.624 -1.910 1.00 94.81 95 SER A CA 1
ATOM 768 C C . SER A 1 95 ? 17.148 -3.252 -2.341 1.00 94.81 95 SER A C 1
ATOM 770 O O . SER A 1 95 ? 16.661 -3.786 -3.334 1.00 94.81 95 SER A O 1
ATOM 772 N N . GLY A 1 96 ? 16.499 -2.340 -1.618 1.00 95.88 96 GLY A N 1
ATOM 773 C CA . GLY A 1 96 ? 15.127 -1.892 -1.833 1.00 95.88 96 GLY A CA 1
ATOM 774 C C . GLY A 1 96 ? 14.570 -1.237 -0.572 1.00 95.88 96 GLY A C 1
ATOM 775 O O . GLY A 1 96 ? 15.337 -0.907 0.337 1.00 95.88 96 GLY A O 1
ATOM 776 N N . TYR A 1 97 ? 13.251 -1.079 -0.523 1.00 96.81 97 TYR A N 1
ATOM 777 C CA . TYR A 1 97 ? 12.529 -0.443 0.577 1.00 96.81 97 TYR A CA 1
ATOM 778 C C . TYR A 1 97 ? 11.392 -1.342 1.062 1.00 96.81 97 TYR A C 1
ATOM 780 O O . TYR A 1 97 ? 10.702 -1.951 0.248 1.00 96.81 97 TYR A O 1
ATOM 788 N N . TYR A 1 98 ? 11.191 -1.413 2.378 1.00 95.19 98 TYR A N 1
ATOM 789 C CA . TYR A 1 98 ? 10.069 -2.153 2.955 1.00 95.19 98 TYR A CA 1
ATOM 790 C C . TYR A 1 98 ? 8.749 -1.421 2.721 1.00 95.19 98 TYR A C 1
ATOM 792 O O . TYR A 1 98 ? 8.653 -0.233 3.047 1.00 95.19 98 TYR A O 1
ATOM 800 N N . VAL A 1 99 ? 7.761 -2.125 2.169 1.00 92.62 99 VAL A N 1
ATOM 801 C CA . VAL A 1 99 ? 6.415 -1.586 1.879 1.00 92.62 99 VAL A CA 1
ATOM 802 C C . VAL A 1 99 ? 5.445 -1.750 3.053 1.00 92.62 99 VAL A C 1
ATOM 804 O O . VAL A 1 99 ? 4.400 -1.108 3.080 1.00 92.62 99 VAL A O 1
ATOM 807 N N . ASP A 1 100 ? 5.814 -2.558 4.047 1.00 88.12 100 ASP A N 1
ATOM 808 C CA . ASP A 1 100 ? 5.056 -2.806 5.269 1.00 88.12 100 ASP A CA 1
ATOM 809 C C . ASP A 1 100 ? 5.859 -2.428 6.528 1.00 88.12 100 ASP A C 1
ATOM 811 O O . ASP A 1 100 ? 7.057 -2.128 6.482 1.00 88.12 100 ASP A O 1
ATOM 815 N 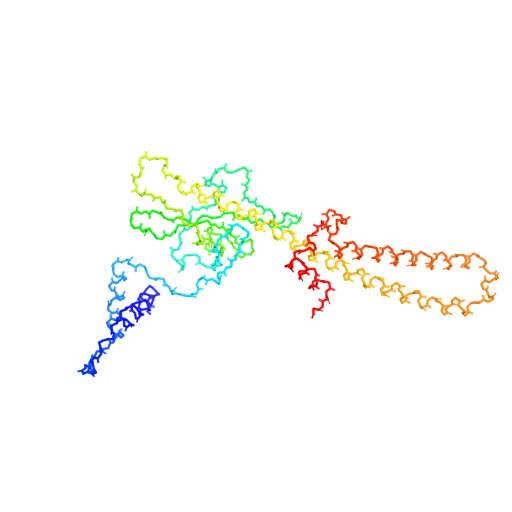N . ASN A 1 101 ? 5.175 -2.412 7.675 1.00 82.94 101 ASN A N 1
ATOM 816 C CA . ASN A 1 101 ? 5.807 -2.170 8.978 1.00 82.94 101 ASN A CA 1
ATOM 817 C C . ASN A 1 101 ? 6.524 -3.424 9.509 1.00 82.94 101 ASN A C 1
ATOM 819 O O . ASN A 1 101 ? 7.490 -3.307 10.263 1.00 82.94 101 ASN A O 1
ATOM 823 N N . ASP A 1 102 ? 6.073 -4.609 9.087 1.00 85.00 102 ASP A N 1
ATOM 824 C CA . ASP A 1 102 ? 6.628 -5.905 9.486 1.00 85.00 102 ASP A CA 1
ATOM 825 C C . ASP A 1 102 ? 7.953 -6.249 8.786 1.00 85.00 102 ASP A C 1
ATOM 827 O O . ASP A 1 102 ? 8.636 -7.189 9.191 1.00 85.00 102 ASP A O 1
ATOM 831 N N . GLN A 1 103 ? 8.341 -5.479 7.766 1.00 87.12 103 GLN A N 1
ATOM 832 C CA . GLN A 1 103 ? 9.547 -5.682 6.963 1.00 87.12 103 GLN A CA 1
ATOM 833 C C . GLN A 1 103 ? 9.556 -7.016 6.198 1.00 87.12 103 GLN A C 1
ATOM 835 O O . GLN A 1 103 ? 10.618 -7.607 5.982 1.00 87.12 103 GLN A O 1
ATOM 840 N N . ASN A 1 104 ? 8.388 -7.502 5.768 1.00 87.00 104 ASN A N 1
ATOM 841 C CA . ASN A 1 104 ? 8.292 -8.764 5.029 1.00 87.00 104 ASN A CA 1
ATOM 842 C C . ASN A 1 104 ? 8.442 -8.562 3.521 1.00 87.00 104 ASN A C 1
ATOM 844 O O . ASN A 1 104 ? 9.018 -9.406 2.830 1.00 87.00 104 ASN A O 1
ATOM 848 N N . GLU A 1 105 ? 7.928 -7.448 3.006 1.00 90.81 105 GLU A N 1
ATOM 849 C CA . GLU A 1 105 ? 7.842 -7.183 1.573 1.00 90.81 105 GLU A CA 1
ATOM 850 C C . GLU A 1 105 ? 8.766 -6.026 1.177 1.00 90.81 105 GLU A C 1
ATOM 852 O O . GLU A 1 105 ? 8.802 -4.978 1.822 1.00 90.81 105 GLU A O 1
ATOM 857 N N . ILE A 1 106 ? 9.544 -6.219 0.106 1.00 94.12 106 ILE A N 1
ATOM 858 C CA . ILE A 1 106 ? 10.526 -5.242 -0.380 1.00 94.12 106 ILE A CA 1
ATOM 859 C C . ILE A 1 106 ? 10.201 -4.874 -1.821 1.00 94.12 106 ILE A C 1
ATOM 861 O O . ILE A 1 106 ? 10.255 -5.730 -2.709 1.00 94.12 106 ILE A O 1
ATOM 865 N N . VAL A 1 107 ? 9.983 -3.585 -2.067 1.00 96.25 107 VAL A N 1
ATOM 866 C CA . VAL A 1 107 ? 9.961 -3.024 -3.419 1.00 96.25 107 VAL A CA 1
ATOM 867 C C . VAL A 1 107 ? 11.376 -2.642 -3.846 1.00 96.25 107 VAL A C 1
ATOM 869 O O . VAL A 1 107 ? 12.157 -2.076 -3.073 1.00 96.25 107 VAL A O 1
ATOM 872 N N . ARG A 1 108 ? 11.734 -2.973 -5.090 1.00 97.25 108 ARG A N 1
ATOM 873 C CA . ARG A 1 108 ? 13.073 -2.726 -5.643 1.00 97.25 108 ARG A CA 1
ATOM 874 C C . ARG A 1 108 ? 12.991 -1.925 -6.930 1.00 97.25 108 ARG A C 1
ATOM 876 O O . ARG A 1 108 ? 12.192 -2.243 -7.811 1.00 97.25 108 ARG A O 1
ATOM 883 N N . GLY A 1 109 ? 13.872 -0.937 -7.064 1.00 98.00 109 GLY A N 1
ATOM 884 C CA . GLY A 1 109 ? 14.040 -0.189 -8.305 1.00 98.00 109 GLY A CA 1
ATOM 885 C C . GLY A 1 109 ? 14.599 -1.075 -9.420 1.00 98.00 109 GLY A C 1
ATOM 886 O O . GLY A 1 109 ? 15.535 -1.852 -9.209 1.00 98.00 109 GLY A O 1
ATOM 887 N N . VAL A 1 110 ? 14.048 -0.949 -10.625 1.00 98.31 110 VAL A N 1
ATOM 888 C CA . VAL A 1 110 ? 14.457 -1.710 -11.813 1.00 98.31 110 VAL A CA 1
ATOM 889 C C . VAL A 1 110 ? 14.701 -0.797 -13.004 1.00 98.31 110 VAL A C 1
ATOM 891 O O . VAL A 1 110 ? 14.012 0.204 -13.204 1.00 98.31 110 VAL A O 1
ATOM 894 N N . VAL A 1 111 ? 15.677 -1.175 -13.829 1.00 98.19 111 VAL A N 1
ATOM 895 C CA . VAL A 1 111 ? 15.996 -0.476 -15.073 1.00 98.19 111 VAL A CA 1
ATOM 896 C C . VAL A 1 111 ? 15.725 -1.389 -16.257 1.00 98.19 111 VAL A C 1
ATOM 898 O O . VAL A 1 111 ? 16.247 -2.504 -16.349 1.00 98.19 111 VAL A O 1
ATOM 901 N N . PHE A 1 112 ? 14.942 -0.880 -17.203 1.00 97.44 112 PHE A N 1
ATOM 902 C CA . PHE A 1 112 ? 14.689 -1.529 -18.483 1.00 97.44 112 PHE A CA 1
ATOM 903 C C . PHE A 1 112 ? 15.240 -0.697 -19.631 1.00 97.44 112 PHE A C 1
ATOM 905 O O . PHE A 1 112 ? 15.255 0.530 -19.596 1.00 97.44 112 PHE A O 1
ATOM 912 N N . GLN A 1 113 ? 15.652 -1.373 -20.696 1.00 95.50 113 GLN A N 1
ATOM 913 C CA . GLN A 1 113 ? 16.083 -0.752 -21.934 1.00 95.50 113 GLN A CA 1
ATOM 914 C C . GLN A 1 113 ? 15.026 -0.937 -23.022 1.00 95.50 113 GLN A C 1
ATOM 916 O O . GLN A 1 113 ? 14.587 -2.052 -23.314 1.00 95.50 113 GLN A O 1
ATOM 921 N N . MET A 1 114 ? 14.658 0.169 -23.662 1.00 92.81 114 MET A N 1
ATOM 922 C CA . MET A 1 114 ? 13.841 0.180 -24.871 1.00 92.81 114 MET A CA 1
ATOM 923 C C . MET A 1 114 ? 14.690 -0.105 -26.115 1.00 92.81 114 MET A C 1
ATOM 925 O O . MET A 1 114 ? 15.897 0.157 -26.119 1.00 92.81 114 MET A O 1
ATOM 929 N N . PRO A 1 115 ? 14.063 -0.489 -27.244 1.00 89.25 115 PRO A N 1
ATOM 930 C CA . PRO A 1 115 ? 14.737 -0.486 -28.535 1.00 89.25 115 PRO A CA 1
ATOM 931 C C . PRO A 1 115 ? 15.410 0.865 -28.799 1.00 89.25 115 PRO A C 1
ATOM 933 O O . PRO A 1 115 ? 14.800 1.921 -28.589 1.00 89.25 115 PRO A O 1
ATOM 936 N N . GLY A 1 116 ? 16.658 0.844 -29.261 1.00 87.25 116 GLY A N 1
ATOM 937 C CA . GLY A 1 116 ? 17.393 2.068 -29.565 1.00 87.25 116 GLY A CA 1
ATOM 938 C C . GLY A 1 116 ? 16.674 2.929 -30.609 1.00 87.25 116 GLY A C 1
ATOM 939 O O . GLY A 1 116 ? 15.910 2.430 -31.441 1.00 87.25 116 GLY A O 1
ATOM 940 N N . ARG A 1 117 ? 16.896 4.244 -30.565 1.00 85.88 117 ARG A N 1
ATOM 941 C CA . ARG A 1 117 ? 16.345 5.187 -31.550 1.00 85.88 117 ARG A CA 1
ATOM 942 C C . ARG A 1 117 ? 17.411 6.204 -31.919 1.00 85.88 117 ARG A C 1
ATOM 944 O O . ARG A 1 117 ? 18.028 6.779 -31.035 1.00 85.88 117 ARG A O 1
ATOM 951 N N . ASN A 1 118 ? 17.608 6.425 -33.219 1.00 86.00 118 ASN A N 1
ATOM 952 C CA . ASN A 1 118 ? 18.591 7.375 -33.757 1.00 86.00 118 ASN A CA 1
ATOM 953 C C . ASN A 1 118 ? 20.027 7.143 -33.241 1.00 86.00 118 ASN A C 1
ATOM 955 O O . ASN A 1 118 ? 20.746 8.097 -32.989 1.00 86.00 118 ASN A O 1
ATOM 959 N N . GLY A 1 119 ? 20.433 5.884 -33.042 1.00 83.94 119 GLY A N 1
ATOM 960 C CA . GLY A 1 119 ? 21.762 5.562 -32.503 1.00 83.94 119 GLY A CA 1
ATOM 961 C C . GLY A 1 119 ? 21.913 5.776 -30.992 1.00 83.94 119 GLY A C 1
ATOM 962 O O . GLY A 1 119 ? 23.019 5.655 -30.480 1.00 83.94 119 GLY A O 1
ATOM 963 N N . HIS A 1 120 ? 20.823 6.052 -30.269 1.00 86.69 120 HIS A N 1
ATOM 964 C CA . HIS A 1 120 ? 20.833 6.156 -28.811 1.00 86.69 120 HIS A CA 1
ATOM 965 C C . HIS A 1 120 ? 20.239 4.913 -28.148 1.00 86.69 120 HIS A C 1
ATOM 967 O O . HIS A 1 120 ? 19.161 4.440 -28.543 1.00 86.69 120 HIS A O 1
ATOM 973 N N . ALA A 1 121 ? 20.913 4.426 -27.106 1.00 91.06 121 ALA A N 1
ATOM 974 C CA . ALA A 1 121 ? 20.310 3.563 -26.101 1.00 91.06 121 ALA A CA 1
ATOM 975 C C . ALA A 1 121 ? 19.285 4.376 -25.299 1.00 91.06 121 ALA A C 1
ATOM 977 O O . ALA A 1 121 ? 19.424 5.589 -25.152 1.00 91.06 121 ALA A O 1
ATOM 978 N N . ARG A 1 122 ? 18.215 3.726 -24.839 1.00 94.25 122 ARG A N 1
ATOM 979 C CA . ARG A 1 122 ? 17.118 4.379 -24.120 1.00 94.25 122 ARG A CA 1
ATOM 980 C C . ARG A 1 122 ? 16.728 3.532 -22.926 1.00 94.25 122 ARG A C 1
ATOM 982 O O . ARG A 1 122 ? 16.338 2.381 -23.116 1.00 94.25 122 ARG A O 1
ATOM 989 N N . PHE A 1 123 ? 16.822 4.109 -21.744 1.00 96.25 123 PHE A N 1
ATOM 990 C CA . PHE A 1 123 ? 16.556 3.463 -20.473 1.00 96.25 123 PHE A CA 1
ATOM 991 C C . PHE A 1 123 ? 15.304 4.053 -19.838 1.00 96.25 123 PHE A C 1
ATOM 993 O O . PHE A 1 123 ? 14.991 5.230 -20.024 1.00 96.25 123 PHE A O 1
ATOM 1000 N N . ILE A 1 124 ? 14.578 3.204 -19.124 1.00 96.62 124 ILE A N 1
ATOM 1001 C CA . ILE A 1 124 ? 13.389 3.554 -18.364 1.00 96.62 124 ILE A CA 1
ATOM 1002 C C . ILE A 1 124 ? 13.579 3.051 -16.938 1.00 96.62 124 ILE A C 1
ATOM 1004 O O . ILE A 1 124 ? 13.989 1.905 -16.728 1.00 96.62 124 ILE A O 1
ATOM 1008 N N . ALA A 1 125 ? 13.250 3.923 -15.995 1.00 97.81 125 ALA A N 1
ATOM 1009 C CA . ALA A 1 125 ? 13.210 3.645 -14.573 1.00 97.81 125 ALA A CA 1
ATOM 1010 C C . ALA A 1 125 ? 11.829 3.138 -14.137 1.00 97.81 125 ALA A C 1
ATOM 1012 O O . ALA A 1 125 ? 10.807 3.448 -14.753 1.00 97.81 125 ALA A O 1
ATOM 1013 N N . GLY A 1 126 ? 11.798 2.376 -13.052 1.00 97.56 126 GLY A N 1
ATOM 1014 C CA . GLY A 1 126 ? 10.568 1.903 -12.437 1.00 97.56 126 GLY A CA 1
ATOM 1015 C C . GLY A 1 126 ? 10.844 1.001 -11.246 1.00 97.56 126 GLY A C 1
ATOM 1016 O O . GLY A 1 126 ? 11.9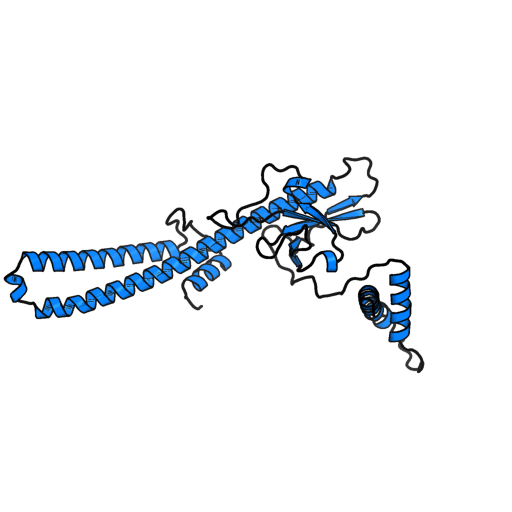57 0.994 -10.723 1.00 97.56 126 GLY A O 1
ATOM 1017 N N . TYR A 1 127 ? 9.854 0.209 -10.850 1.00 97.38 127 TYR A N 1
ATOM 1018 C CA . TYR A 1 127 ? 9.969 -0.750 -9.752 1.00 97.38 127 TYR A CA 1
ATOM 1019 C C . TYR A 1 127 ? 9.379 -2.115 -10.132 1.00 97.38 127 TYR A C 1
ATOM 1021 O O . TYR A 1 127 ? 8.512 -2.206 -11.008 1.00 97.38 127 TYR A O 1
ATOM 1029 N N . GLU A 1 128 ? 9.892 -3.183 -9.515 1.00 95.62 128 GLU A N 1
ATOM 1030 C CA . GLU A 1 128 ? 9.270 -4.510 -9.611 1.00 95.62 128 GLU A CA 1
ATOM 1031 C C . GLU A 1 128 ? 8.081 -4.625 -8.666 1.00 95.62 128 GLU A C 1
ATOM 1033 O O . GLU A 1 128 ? 8.101 -4.061 -7.571 1.00 95.62 128 GLU A O 1
ATOM 1038 N N . ASP A 1 129 ? 7.073 -5.390 -9.072 1.00 91.62 129 ASP A N 1
ATOM 1039 C CA . ASP A 1 129 ? 6.045 -5.812 -8.133 1.00 91.62 129 ASP A CA 1
ATOM 1040 C C . ASP A 1 129 ? 6.657 -6.759 -7.097 1.00 91.62 129 ASP A C 1
ATOM 1042 O O . ASP A 1 129 ? 7.313 -7.747 -7.438 1.00 91.62 129 ASP A O 1
ATOM 1046 N N . TRP A 1 130 ? 6.450 -6.466 -5.820 1.00 89.19 130 TRP A N 1
ATOM 1047 C CA . TRP A 1 130 ? 6.951 -7.311 -4.744 1.00 89.19 130 TRP A CA 1
ATOM 1048 C C . TRP A 1 130 ? 6.139 -8.607 -4.605 1.00 89.19 130 TRP A C 1
ATOM 1050 O O . TRP A 1 130 ? 6.674 -9.587 -4.083 1.00 89.19 130 TRP A O 1
ATOM 1060 N N . ASN A 1 131 ? 4.914 -8.651 -5.152 1.00 84.44 131 ASN A N 1
ATOM 1061 C CA . ASN A 1 131 ? 3.975 -9.759 -4.967 1.00 84.44 131 ASN A CA 1
ATOM 1062 C C . ASN A 1 131 ? 3.919 -10.776 -6.117 1.00 84.44 131 ASN A C 1
ATOM 1064 O O . ASN A 1 131 ? 3.728 -11.965 -5.857 1.00 84.44 131 ASN A O 1
ATOM 1068 N N . ASN A 1 132 ? 4.116 -10.375 -7.378 1.00 84.19 132 ASN A N 1
ATOM 1069 C CA . ASN A 1 132 ? 3.880 -11.262 -8.530 1.00 84.19 132 ASN A CA 1
ATOM 1070 C C . ASN A 1 132 ? 5.136 -11.663 -9.321 1.00 84.19 132 ASN A C 1
ATOM 1072 O O . ASN A 1 132 ? 5.085 -11.871 -10.533 1.00 84.19 132 ASN A O 1
ATOM 1076 N N . GLY A 1 133 ? 6.256 -11.877 -8.632 1.00 85.25 133 GLY A N 1
ATOM 1077 C CA . GLY A 1 133 ? 7.487 -12.412 -9.223 1.00 85.25 133 GLY A CA 1
ATOM 1078 C C . GLY A 1 133 ? 8.543 -11.348 -9.520 1.00 85.25 133 GLY A C 1
ATOM 1079 O O . GLY A 1 133 ? 8.333 -10.161 -9.320 1.00 85.25 133 GLY A O 1
ATOM 1080 N N . LYS A 1 134 ? 9.730 -11.789 -9.948 1.00 91.31 134 LYS A N 1
ATOM 1081 C CA . LYS A 1 134 ? 10.922 -10.932 -10.049 1.00 91.31 134 LYS A CA 1
ATOM 1082 C C . LYS A 1 134 ? 11.148 -10.401 -11.458 1.00 91.31 134 LYS A C 1
ATOM 1084 O O . LYS A 1 134 ? 10.980 -11.132 -12.437 1.00 91.31 134 LYS A O 1
ATOM 1089 N N . ALA A 1 135 ? 11.586 -9.147 -11.565 1.00 93.44 135 ALA A N 1
ATOM 1090 C CA . ALA A 1 135 ? 11.831 -8.501 -12.857 1.00 93.44 135 ALA A CA 1
ATOM 1091 C C . ALA A 1 135 ? 12.909 -9.212 -13.698 1.00 93.44 135 ALA A C 1
ATOM 1093 O O . ALA A 1 135 ? 12.816 -9.244 -14.927 1.00 93.44 135 ALA A O 1
ATOM 1094 N N . ASP A 1 136 ? 13.904 -9.830 -13.053 1.00 92.19 136 ASP A N 1
ATOM 1095 C CA . ASP A 1 136 ? 14.942 -10.626 -13.723 1.00 92.19 136 ASP A CA 1
ATOM 1096 C C . ASP A 1 136 ? 14.427 -11.944 -14.332 1.00 92.19 136 ASP A C 1
ATOM 1098 O O . ASP A 1 136 ? 15.107 -12.565 -15.149 1.00 92.19 136 ASP A O 1
ATOM 1102 N N . SER A 1 137 ? 13.200 -12.323 -13.981 1.00 90.81 137 SER A N 1
ATOM 1103 C CA . SER A 1 137 ? 12.501 -13.527 -14.423 1.00 90.81 137 SER A CA 1
ATOM 1104 C C . SER A 1 137 ? 11.273 -13.194 -15.286 1.00 90.81 137 SER A C 1
ATOM 1106 O O . SER A 1 137 ? 10.348 -13.998 -15.380 1.00 90.81 137 SER A O 1
ATOM 1108 N N . ASP A 1 138 ? 11.267 -12.011 -15.921 1.00 89.00 138 ASP A N 1
ATOM 1109 C CA . ASP A 1 138 ? 10.147 -11.463 -16.712 1.00 89.00 138 ASP A CA 1
ATOM 1110 C C . ASP A 1 138 ? 8.845 -11.310 -15.905 1.00 89.00 138 ASP A C 1
ATOM 1112 O O . ASP A 1 138 ? 7.743 -11.424 -16.448 1.00 89.00 138 ASP A O 1
ATOM 1116 N N . GLY A 1 139 ? 8.987 -11.068 -14.598 1.00 91.38 139 GLY A N 1
ATOM 1117 C CA . GLY A 1 139 ? 7.892 -10.686 -13.717 1.00 91.38 139 GLY A CA 1
ATOM 1118 C C . GLY A 1 139 ? 7.335 -9.295 -14.042 1.00 91.38 139 GLY A C 1
ATOM 1119 O O . GLY A 1 139 ? 7.943 -8.531 -14.806 1.00 91.38 139 GLY A O 1
ATOM 1120 N N . PRO A 1 140 ? 6.173 -8.961 -13.470 1.00 94.56 140 PRO A N 1
ATOM 1121 C CA . PRO A 1 140 ? 5.507 -7.709 -13.729 1.00 94.56 140 PRO A CA 1
ATOM 1122 C C . PRO A 1 140 ? 6.216 -6.536 -13.054 1.00 94.56 140 PRO A C 1
ATOM 1124 O O . PRO A 1 140 ? 6.860 -6.657 -12.010 1.00 94.56 140 PRO A O 1
ATOM 1127 N N . VAL A 1 141 ? 6.114 -5.378 -13.694 1.00 96.75 141 VAL A N 1
ATOM 1128 C CA . VAL A 1 141 ? 6.827 -4.159 -13.301 1.00 96.75 141 VAL A CA 1
ATOM 1129 C C . VAL A 1 141 ? 5.987 -2.932 -13.602 1.00 96.75 141 VAL A C 1
ATOM 1131 O O . VAL A 1 141 ? 5.144 -2.935 -14.502 1.00 96.75 141 VAL A O 1
ATOM 1134 N N . SER A 1 142 ? 6.308 -1.843 -12.923 1.00 96.81 142 SER A N 1
ATOM 1135 C CA . SER A 1 142 ? 5.743 -0.528 -13.188 1.00 96.81 142 SER A CA 1
ATOM 1136 C C . SER A 1 142 ? 6.841 0.427 -13.624 1.00 96.81 142 SER A C 1
ATOM 1138 O O . SER A 1 142 ? 7.797 0.647 -12.888 1.00 96.81 142 SER A O 1
ATOM 1140 N N . LEU A 1 143 ? 6.720 0.985 -14.831 1.00 97.06 143 LEU A N 1
ATOM 1141 C CA . LEU A 1 143 ? 7.778 1.777 -15.476 1.00 97.06 143 LEU A CA 1
ATOM 1142 C C . LEU A 1 143 ? 7.314 3.198 -15.826 1.00 97.06 143 LEU A C 1
ATOM 1144 O O . LEU A 1 143 ? 6.196 3.362 -16.324 1.00 97.06 143 LEU A O 1
ATOM 1148 N N . ASP A 1 144 ? 8.186 4.199 -15.648 1.00 96.50 144 ASP A N 1
ATOM 1149 C CA . ASP A 1 144 ? 7.911 5.602 -15.998 1.00 96.50 144 ASP A CA 1
ATOM 1150 C C . ASP A 1 144 ? 8.300 5.918 -17.448 1.00 96.50 144 ASP A C 1
ATOM 1152 O O . ASP A 1 144 ? 9.461 6.124 -17.795 1.00 96.50 144 ASP A O 1
ATOM 1156 N N . PHE A 1 145 ? 7.308 6.039 -18.323 1.00 94.25 145 PHE A N 1
ATOM 1157 C CA . PHE A 1 145 ? 7.528 6.431 -19.719 1.00 94.25 145 PHE A CA 1
ATOM 1158 C C . PHE A 1 145 ? 7.628 7.946 -19.922 1.00 94.25 145 PHE A C 1
ATOM 1160 O O . PHE A 1 145 ? 7.830 8.401 -21.051 1.00 94.25 145 PHE A O 1
ATOM 1167 N N . GLY A 1 146 ? 7.447 8.735 -18.864 1.00 90.44 146 GLY A N 1
ATOM 1168 C CA . GLY A 1 146 ? 7.531 10.187 -18.911 1.00 90.44 146 GLY A CA 1
ATOM 1169 C C . GLY A 1 146 ? 8.963 10.707 -18.853 1.00 90.44 146 GLY A C 1
ATOM 1170 O O . GLY A 1 146 ? 9.202 11.847 -19.254 1.00 90.44 146 GLY A O 1
ATOM 1171 N N . GLU A 1 147 ? 9.906 9.871 -18.418 1.00 89.25 147 GLU A N 1
ATOM 1172 C CA . GLU A 1 147 ? 11.324 10.199 -18.323 1.00 89.25 147 GLU A CA 1
ATOM 1173 C C . GLU A 1 147 ? 12.185 9.081 -18.922 1.00 89.25 147 GLU A C 1
ATOM 1175 O O . GLU A 1 147 ? 12.613 8.144 -18.256 1.00 89.25 147 GLU A O 1
ATOM 1180 N N . VAL A 1 148 ? 12.417 9.173 -20.235 1.00 92.75 148 VAL A N 1
ATOM 1181 C CA . VAL A 1 148 ? 13.268 8.224 -20.963 1.00 92.75 148 VAL A CA 1
ATOM 1182 C C . VAL A 1 148 ? 14.683 8.778 -21.037 1.00 92.75 148 VAL A C 1
ATOM 1184 O O . VAL A 1 148 ? 14.927 9.775 -21.720 1.00 92.75 148 VAL A O 1
ATOM 1187 N N . ILE A 1 149 ? 15.622 8.097 -20.390 1.00 92.12 149 ILE A N 1
ATOM 1188 C CA . ILE A 1 149 ? 17.026 8.508 -20.338 1.00 92.12 149 ILE A CA 1
ATOM 1189 C C . ILE A 1 149 ? 17.740 7.945 -21.563 1.00 92.12 149 ILE A C 1
ATOM 1191 O O . ILE A 1 149 ? 17.787 6.732 -21.771 1.00 92.12 149 ILE A O 1
ATOM 1195 N N . SER A 1 150 ? 18.255 8.825 -22.421 1.00 88.25 150 SER A N 1
ATOM 1196 C CA . SER A 1 150 ? 18.917 8.436 -23.667 1.00 88.25 150 SER A CA 1
ATOM 1197 C C . SER A 1 150 ? 20.424 8.642 -23.610 1.00 88.25 150 SER A C 1
ATOM 1199 O O . SER A 1 150 ? 20.880 9.730 -23.272 1.00 88.25 150 SER A O 1
ATOM 1201 N N . GLU A 1 151 ? 21.183 7.645 -24.049 1.00 84.25 151 GLU A N 1
ATOM 1202 C CA . GLU A 1 151 ? 22.647 7.666 -24.084 1.00 84.25 151 GLU A CA 1
ATOM 1203 C C . GLU A 1 151 ? 23.139 7.376 -25.504 1.00 84.25 151 GLU A C 1
ATOM 1205 O O . GLU A 1 151 ? 22.610 6.497 -26.188 1.00 84.25 151 GLU A O 1
ATOM 1210 N N . PHE A 1 152 ? 24.107 8.152 -25.995 1.00 78.81 152 PHE A N 1
ATOM 1211 C CA . PHE A 1 152 ? 24.660 7.955 -27.336 1.00 78.81 152 PHE A CA 1
ATOM 1212 C C . PHE A 1 152 ? 25.571 6.724 -27.376 1.00 78.81 152 PHE A C 1
ATOM 1214 O O . PHE A 1 152 ? 26.500 6.606 -26.580 1.00 78.81 152 PHE A O 1
ATOM 1221 N N . VAL A 1 153 ? 25.331 5.825 -28.334 1.00 63.84 153 VAL A N 1
ATOM 1222 C CA . VAL A 1 153 ? 26.161 4.630 -28.524 1.00 63.84 153 VAL A CA 1
ATOM 1223 C C . VAL A 1 153 ? 27.489 5.039 -29.170 1.00 63.84 153 VAL A C 1
ATOM 1225 O O . VAL A 1 153 ? 27.515 5.414 -30.340 1.00 63.84 153 VAL A O 1
ATOM 1228 N N . GLY A 1 154 ? 28.585 4.963 -28.408 1.00 56.78 154 GLY A N 1
ATOM 1229 C CA . GLY A 1 154 ? 29.938 5.328 -28.859 1.00 56.78 154 GLY A CA 1
ATOM 1230 C C . GLY A 1 154 ? 30.504 6.617 -28.252 1.00 56.78 154 GLY A C 1
ATOM 1231 O O . GLY A 1 154 ? 31.456 7.174 -28.794 1.00 56.78 154 GLY A O 1
ATOM 1232 N N . SER A 1 155 ? 29.917 7.118 -27.162 1.00 56.19 155 SER A N 1
ATOM 1233 C CA . SER A 1 155 ? 30.494 8.225 -26.392 1.00 56.19 155 SER A CA 1
ATOM 1234 C C . SER A 1 155 ? 31.798 7.788 -25.714 1.00 56.19 155 SER A C 1
ATOM 1236 O O . SER A 1 155 ? 31.817 6.765 -25.047 1.00 56.19 155 SER A O 1
ATOM 1238 N N . TYR A 1 156 ? 32.869 8.580 -25.827 1.00 52.31 156 TYR A N 1
ATOM 1239 C CA . TYR A 1 156 ? 34.168 8.351 -25.163 1.00 52.31 156 TYR A CA 1
ATOM 1240 C C . TYR A 1 156 ? 34.149 8.641 -23.637 1.00 52.31 156 TYR A C 1
ATOM 1242 O O . TYR A 1 156 ? 35.187 8.955 -23.054 1.00 52.31 156 TYR A O 1
ATOM 1250 N N . GLY A 1 157 ? 32.970 8.632 -23.004 1.00 56.78 157 GLY A N 1
ATOM 1251 C CA . GLY A 1 157 ? 32.764 8.927 -21.580 1.00 56.78 157 GLY A CA 1
ATOM 1252 C C . GLY A 1 157 ? 32.672 7.670 -20.710 1.00 56.78 157 GLY A C 1
ATOM 1253 O O . GLY A 1 157 ? 32.963 6.574 -21.166 1.00 56.78 157 GLY A O 1
ATOM 1254 N N . ASP A 1 158 ? 32.265 7.830 -19.446 1.00 60.84 158 ASP A N 1
ATOM 1255 C CA . ASP A 1 158 ? 31.938 6.710 -18.549 1.00 60.84 158 ASP A CA 1
ATOM 1256 C C . ASP A 1 158 ? 30.810 5.878 -19.181 1.00 60.84 158 ASP A C 1
ATOM 1258 O O . ASP A 1 158 ? 29.674 6.346 -19.245 1.00 60.84 158 ASP A O 1
ATOM 1262 N N . ASP A 1 159 ? 31.152 4.685 -19.679 1.00 63.19 159 ASP A N 1
ATOM 1263 C CA . ASP A 1 159 ? 30.370 3.825 -20.589 1.00 63.19 159 ASP A CA 1
ATOM 1264 C C . ASP A 1 159 ? 28.965 3.402 -20.088 1.00 63.19 159 ASP A C 1
ATOM 1266 O O . ASP A 1 159 ? 28.313 2.567 -20.711 1.00 63.19 159 ASP A O 1
ATOM 1270 N N . ASN A 1 160 ? 28.475 3.932 -18.962 1.00 76.50 160 ASN A N 1
ATOM 1271 C CA . ASN A 1 160 ? 27.190 3.576 -18.353 1.00 76.50 160 ASN A CA 1
ATOM 1272 C C . ASN A 1 160 ? 26.467 4.754 -17.673 1.00 76.50 160 ASN A C 1
ATOM 1274 O O . ASN A 1 160 ? 25.644 4.527 -16.776 1.00 76.50 160 ASN A O 1
ATOM 1278 N N . ALA A 1 161 ? 26.766 6.004 -18.037 1.00 84.00 161 ALA A N 1
ATOM 1279 C CA . ALA A 1 161 ? 26.194 7.177 -17.372 1.00 84.00 161 ALA A CA 1
ATOM 1280 C C . ALA A 1 161 ? 24.654 7.169 -17.417 1.00 84.00 161 ALA A C 1
ATOM 1282 O O . ALA A 1 161 ? 24.003 7.299 -16.378 1.00 84.00 161 ALA A O 1
ATOM 1283 N N . 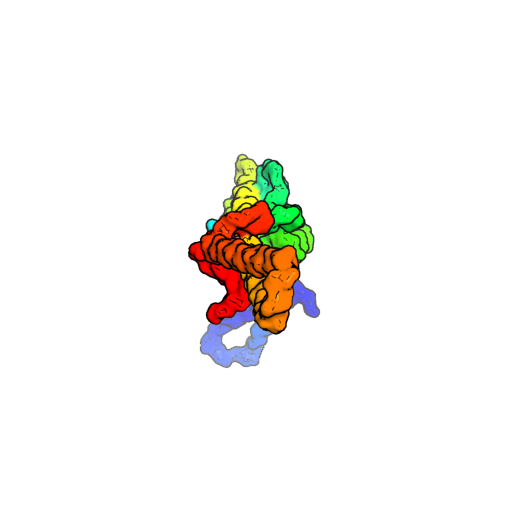GLY A 1 162 ? 24.069 6.887 -18.587 1.00 87.75 162 GLY A N 1
ATOM 1284 C CA . GLY A 1 162 ? 22.613 6.840 -18.745 1.00 87.75 162 GLY A CA 1
ATOM 1285 C C . GLY A 1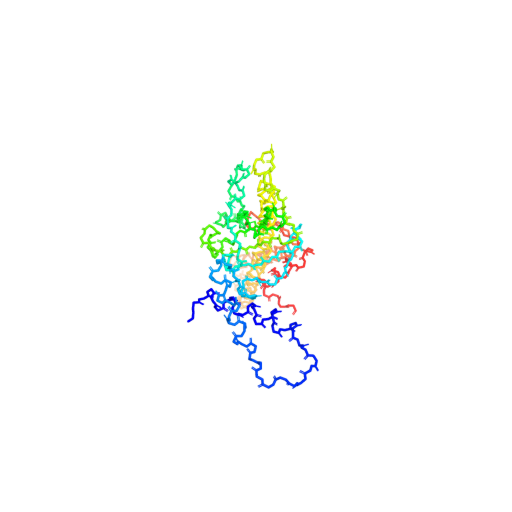 162 ? 21.956 5.706 -17.956 1.00 87.75 162 GLY A C 1
ATOM 1286 O O . GLY A 1 162 ? 20.857 5.866 -17.423 1.00 87.75 162 GLY A O 1
ATOM 1287 N N . THR A 1 163 ? 22.643 4.570 -17.820 1.00 93.06 163 THR A N 1
ATOM 1288 C CA . THR A 1 163 ? 22.136 3.433 -17.037 1.00 93.06 163 THR A CA 1
ATOM 1289 C C . THR A 1 163 ? 22.161 3.733 -15.534 1.00 93.06 163 THR A C 1
ATOM 1291 O O . THR A 1 163 ? 21.212 3.391 -14.829 1.00 93.06 163 THR A O 1
ATOM 1294 N N . ARG A 1 164 ? 23.204 4.411 -15.028 1.00 94.00 164 ARG A N 1
ATOM 1295 C CA . ARG A 1 164 ? 23.281 4.810 -13.610 1.00 94.00 164 ARG A CA 1
ATOM 1296 C C . ARG A 1 164 ? 22.269 5.892 -13.249 1.00 94.00 164 ARG A C 1
ATOM 1298 O O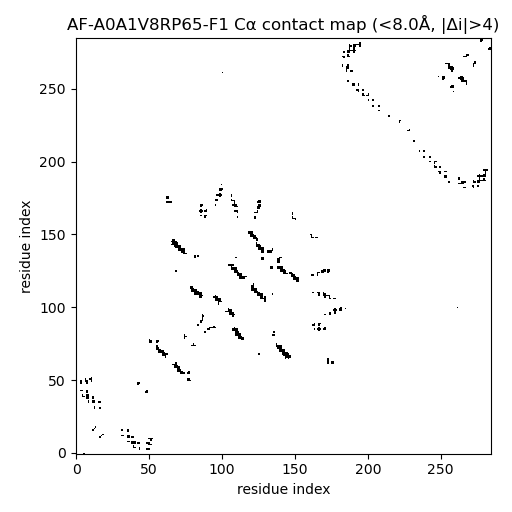 . ARG A 1 164 ? 21.695 5.829 -12.166 1.00 94.00 164 ARG A O 1
ATOM 1305 N N . ASP A 1 165 ? 22.015 6.844 -14.141 1.00 94.31 165 ASP A N 1
ATOM 1306 C CA . ASP A 1 165 ? 20.983 7.860 -13.912 1.00 94.31 165 ASP A CA 1
ATOM 1307 C C . ASP A 1 165 ? 19.586 7.229 -13.878 1.00 94.31 165 ASP A C 1
ATOM 1309 O O . ASP A 1 165 ? 18.798 7.527 -12.980 1.00 94.31 165 ASP A O 1
ATOM 1313 N N . ALA A 1 166 ? 19.316 6.265 -14.767 1.00 96.25 166 ALA A N 1
ATOM 1314 C CA . ALA A 1 166 ? 18.077 5.491 -14.727 1.00 96.25 166 ALA A CA 1
ATOM 1315 C C . ALA A 1 166 ? 17.948 4.658 -13.447 1.00 96.25 166 ALA A C 1
ATOM 1317 O O . ALA A 1 166 ? 16.856 4.554 -12.898 1.00 96.25 166 ALA A O 1
ATOM 1318 N N . ALA A 1 167 ? 19.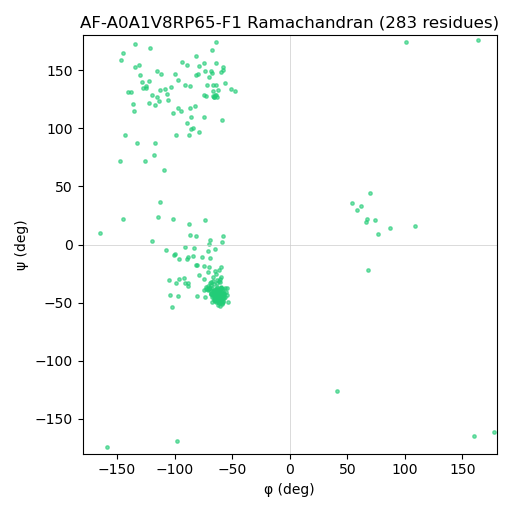051 4.103 -12.940 1.00 97.25 167 ALA A N 1
ATOM 1319 C CA . ALA A 1 167 ? 19.054 3.372 -11.677 1.00 97.25 167 ALA A CA 1
ATOM 1320 C C . ALA A 1 167 ? 18.733 4.270 -10.478 1.00 97.25 167 ALA A C 1
ATOM 1322 O O . ALA A 1 167 ? 17.919 3.884 -9.649 1.00 97.25 167 ALA A O 1
ATOM 1323 N N . ARG A 1 168 ? 19.297 5.482 -10.402 1.00 96.50 168 ARG A N 1
ATOM 1324 C CA . ARG A 1 168 ? 18.965 6.438 -9.329 1.00 96.50 168 ARG A CA 1
ATOM 1325 C C . ARG A 1 168 ? 17.502 6.873 -9.377 1.00 96.50 168 ARG A C 1
ATOM 1327 O O . ARG A 1 168 ? 16.857 6.946 -8.339 1.00 96.50 168 ARG A O 1
ATOM 1334 N N . ALA A 1 169 ? 16.974 7.123 -10.575 1.00 96.31 169 ALA A N 1
ATOM 1335 C CA . ALA A 1 169 ? 15.558 7.434 -10.744 1.00 96.31 169 ALA A CA 1
ATOM 1336 C C . ALA A 1 169 ? 14.666 6.248 -10.333 1.00 96.31 169 ALA A C 1
ATOM 1338 O O . ALA A 1 169 ? 13.654 6.439 -9.667 1.00 96.31 169 ALA A O 1
ATOM 1339 N N . ALA A 1 170 ? 15.053 5.019 -10.686 1.00 97.75 170 ALA A N 1
ATOM 1340 C CA . ALA A 1 170 ? 14.321 3.809 -10.316 1.00 97.75 170 ALA A CA 1
ATOM 1341 C C . ALA A 1 170 ? 14.306 3.579 -8.798 1.00 97.75 170 ALA A C 1
ATOM 1343 O O . ALA A 1 170 ? 13.281 3.188 -8.248 1.00 97.75 170 ALA A O 1
ATOM 1344 N N . ASP A 1 171 ? 15.425 3.846 -8.128 1.00 97.81 171 ASP A N 1
ATOM 1345 C CA . ASP A 1 171 ? 15.537 3.764 -6.673 1.00 97.81 171 ASP A CA 1
ATOM 1346 C C . ASP A 1 171 ? 14.621 4.770 -5.965 1.00 97.81 171 ASP A C 1
ATOM 1348 O O . ASP A 1 171 ? 13.836 4.396 -5.097 1.00 97.81 171 ASP A O 1
ATOM 1352 N N . GLN A 1 172 ? 14.627 6.024 -6.427 1.00 96.69 172 GLN A N 1
ATOM 1353 C CA . GLN A 1 172 ? 13.750 7.070 -5.907 1.00 96.69 172 GLN A CA 1
ATOM 1354 C C . GLN A 1 172 ? 12.259 6.742 -6.104 1.00 96.69 172 GLN A C 1
ATOM 1356 O O . GLN A 1 172 ? 11.446 6.992 -5.216 1.00 96.69 172 GLN A O 1
ATOM 1361 N N . ILE A 1 173 ? 11.885 6.158 -7.248 1.00 96.81 173 ILE A N 1
ATOM 1362 C CA . ILE A 1 173 ? 10.511 5.689 -7.474 1.00 96.81 173 ILE A CA 1
ATOM 1363 C C . ILE A 1 173 ? 10.153 4.584 -6.471 1.00 96.81 173 ILE A C 1
ATOM 1365 O O . ILE A 1 173 ? 9.072 4.627 -5.889 1.00 96.81 173 ILE A O 1
ATOM 1369 N N . ALA A 1 174 ? 11.044 3.614 -6.248 1.00 97.12 174 ALA A N 1
ATOM 1370 C CA . ALA A 1 174 ? 10.803 2.534 -5.293 1.00 97.12 174 ALA A CA 1
ATOM 1371 C C . ALA A 1 174 ? 10.632 3.058 -3.855 1.00 97.12 174 ALA A C 1
ATOM 1373 O O . ALA A 1 174 ? 9.753 2.582 -3.141 1.00 97.12 174 ALA A O 1
ATOM 1374 N N . GLU A 1 175 ? 11.408 4.068 -3.451 1.00 96.62 175 GLU A N 1
ATOM 1375 C CA . GLU A 1 175 ? 11.243 4.748 -2.160 1.00 96.62 175 GLU A CA 1
ATOM 1376 C C . GLU A 1 175 ? 9.844 5.359 -2.016 1.00 96.62 175 GLU A C 1
ATOM 1378 O O . GLU A 1 175 ? 9.151 5.114 -1.028 1.00 96.62 175 GLU A O 1
ATOM 1383 N N . TRP A 1 176 ? 9.397 6.123 -3.017 1.00 95.56 176 TRP A N 1
ATOM 1384 C CA . TRP A 1 176 ? 8.086 6.774 -2.991 1.00 95.56 176 TRP A CA 1
ATOM 1385 C C . TRP A 1 176 ? 6.925 5.786 -2.942 1.00 95.56 176 TRP A C 1
ATOM 1387 O O . TRP A 1 176 ? 5.947 6.028 -2.233 1.00 95.56 176 TRP A O 1
ATOM 1397 N N . VAL A 1 177 ? 7.037 4.679 -3.676 1.00 95.19 177 VAL A N 1
ATOM 1398 C CA . VAL A 1 177 ? 6.042 3.602 -3.651 1.00 95.19 177 VAL A CA 1
ATOM 1399 C C . VAL A 1 177 ? 6.005 2.967 -2.267 1.00 95.19 177 VAL A C 1
ATOM 1401 O O . VAL A 1 177 ? 4.933 2.855 -1.687 1.00 95.19 177 VAL A O 1
ATOM 1404 N N . ALA A 1 178 ? 7.162 2.643 -1.683 1.00 95.25 178 ALA A N 1
ATOM 1405 C CA . ALA A 1 178 ? 7.226 2.079 -0.337 1.00 95.25 178 ALA A CA 1
ATOM 1406 C C . ALA A 1 178 ? 6.620 3.002 0.726 1.00 95.25 178 ALA A C 1
ATOM 1408 O O . ALA A 1 178 ? 5.900 2.545 1.608 1.00 95.25 178 ALA A O 1
ATOM 1409 N N . GLU A 1 179 ? 6.885 4.308 0.653 1.00 93.50 179 GLU A N 1
ATOM 1410 C CA . GLU A 1 179 ? 6.245 5.283 1.538 1.00 93.50 179 GLU A CA 1
ATOM 1411 C C . GLU A 1 179 ? 4.724 5.313 1.362 1.00 93.50 179 GLU A C 1
ATOM 1413 O O . GLU A 1 179 ? 3.996 5.348 2.354 1.00 93.50 179 GLU A O 1
ATOM 1418 N N . SER A 1 180 ? 4.246 5.297 0.118 1.00 92.50 180 SER A N 1
ATOM 1419 C CA . SER A 1 180 ? 2.814 5.356 -0.190 1.00 92.50 180 SER A CA 1
ATOM 1420 C C . SER A 1 180 ? 2.085 4.102 0.292 1.00 92.50 180 SER A C 1
ATOM 1422 O O . SER A 1 180 ? 1.052 4.224 0.948 1.00 92.50 180 SER A O 1
ATOM 1424 N N . GLU A 1 181 ? 2.663 2.921 0.070 1.00 93.12 181 GLU A N 1
ATOM 1425 C CA . GLU A 1 181 ? 2.131 1.648 0.567 1.00 93.12 181 GLU A CA 1
ATOM 1426 C C . GLU A 1 181 ? 2.124 1.594 2.095 1.00 93.12 181 GLU A C 1
ATOM 1428 O O . GLU A 1 181 ? 1.094 1.279 2.688 1.00 93.12 181 GLU A O 1
ATOM 1433 N N . ARG A 1 182 ? 3.208 2.004 2.769 1.00 92.31 182 ARG A N 1
ATOM 1434 C CA . ARG A 1 182 ? 3.223 2.064 4.243 1.00 92.31 182 ARG A CA 1
ATOM 1435 C C . ARG A 1 182 ? 2.149 2.998 4.792 1.00 92.31 182 ARG A C 1
ATOM 1437 O O . ARG A 1 182 ? 1.480 2.656 5.765 1.00 92.31 182 ARG A O 1
ATOM 1444 N N . ASN A 1 183 ? 1.951 4.159 4.166 1.00 92.62 183 ASN A N 1
ATOM 1445 C CA . ASN A 1 183 ? 0.895 5.095 4.557 1.00 92.62 183 ASN A CA 1
ATOM 1446 C C . ASN A 1 183 ? -0.502 4.497 4.336 1.00 92.62 183 ASN A C 1
ATOM 1448 O O . ASN A 1 183 ? -1.383 4.669 5.182 1.00 92.62 183 ASN A O 1
ATOM 1452 N N . TYR A 1 184 ? -0.700 3.784 3.224 1.00 93.06 184 TYR A N 1
ATOM 1453 C CA . TYR A 1 184 ? -1.938 3.066 2.935 1.00 93.06 184 TYR A CA 1
ATOM 1454 C C . TYR A 1 184 ? -2.202 1.976 3.980 1.00 93.06 184 TYR A C 1
ATOM 1456 O O . TYR A 1 184 ? -3.284 1.941 4.567 1.00 93.06 184 TYR A O 1
ATOM 1464 N N . HIS A 1 185 ? -1.207 1.136 4.275 1.00 91.88 185 HIS A N 1
ATOM 1465 C CA . HIS A 1 185 ? -1.284 0.097 5.300 1.00 91.88 185 HIS A CA 1
ATOM 1466 C C . HIS A 1 185 ? -1.602 0.675 6.681 1.00 91.88 185 HIS A C 1
ATOM 1468 O O . HIS A 1 185 ? -2.480 0.146 7.360 1.00 91.88 185 HIS A O 1
ATOM 1474 N N . ALA A 1 186 ? -0.965 1.783 7.069 1.00 92.50 186 ALA A N 1
ATOM 1475 C CA . ALA A 1 186 ? -1.243 2.471 8.327 1.00 92.50 186 ALA A CA 1
ATOM 1476 C C . ALA A 1 186 ? -2.705 2.938 8.419 1.00 92.50 186 ALA A C 1
ATOM 1478 O O . ALA A 1 186 ? -3.390 2.662 9.406 1.00 92.50 186 ALA A O 1
ATOM 1479 N N . ALA A 1 187 ? -3.214 3.590 7.368 1.00 94.81 187 ALA A N 1
ATOM 1480 C CA . ALA A 1 187 ? -4.604 4.039 7.310 1.00 94.81 187 ALA A CA 1
ATOM 1481 C C . ALA A 1 187 ? -5.592 2.858 7.332 1.00 94.81 187 ALA A C 1
ATOM 1483 O O . ALA A 1 187 ? -6.603 2.896 8.037 1.00 94.81 187 ALA A O 1
ATOM 1484 N N . TRP A 1 188 ? -5.287 1.783 6.603 1.00 94.25 188 TRP A N 1
ATOM 1485 C CA . TRP A 1 188 ? -6.109 0.576 6.554 1.00 94.25 188 TRP A CA 1
ATOM 1486 C C . TRP A 1 188 ? -6.147 -0.154 7.908 1.00 94.25 188 TRP A C 1
ATOM 1488 O O . TRP A 1 188 ? -7.224 -0.475 8.411 1.00 94.25 188 TRP A O 1
ATOM 1498 N N . GLN A 1 189 ? -4.997 -0.347 8.562 1.00 93.81 189 GLN A N 1
ATOM 1499 C CA . GLN A 1 189 ? -4.914 -0.930 9.907 1.00 93.81 189 GLN A CA 1
ATOM 1500 C C . GLN A 1 189 ? -5.652 -0.074 10.943 1.00 93.81 189 GLN A C 1
ATOM 1502 O O . GLN A 1 189 ? -6.410 -0.611 11.756 1.00 93.81 189 GLN A O 1
ATOM 1507 N N . ALA A 1 190 ? -5.507 1.254 10.873 1.00 95.25 190 ALA A N 1
ATOM 1508 C CA . ALA A 1 190 ? -6.257 2.177 11.717 1.00 95.25 190 ALA A CA 1
ATOM 1509 C C . ALA A 1 190 ? -7.777 2.022 11.531 1.00 95.25 190 ALA A C 1
ATOM 1511 O O . ALA A 1 190 ? -8.527 2.058 12.511 1.00 95.25 190 ALA A O 1
ATOM 1512 N N . GLY A 1 191 ? -8.236 1.804 10.295 1.00 96.00 191 GLY A N 1
ATOM 1513 C CA . GLY A 1 191 ? -9.641 1.546 9.982 1.00 96.00 191 GLY A CA 1
ATOM 1514 C C . GLY A 1 191 ? -10.156 0.230 10.570 1.00 96.00 191 GLY A C 1
ATOM 1515 O O . GLY A 1 191 ? -11.218 0.219 11.194 1.00 96.00 191 GLY A O 1
ATOM 1516 N N . ASN A 1 192 ? -9.385 -0.858 10.478 1.00 95.81 192 ASN A N 1
ATOM 1517 C CA . ASN A 1 192 ? -9.754 -2.130 11.115 1.00 95.81 192 ASN A CA 1
ATOM 1518 C C . ASN A 1 192 ? -9.858 -1.988 12.632 1.00 95.81 192 ASN A C 1
ATOM 1520 O O . ASN A 1 192 ? -10.878 -2.350 13.218 1.00 95.81 192 ASN A O 1
ATOM 1524 N N . ARG A 1 193 ? -8.852 -1.376 13.271 1.00 96.12 193 ARG A N 1
ATOM 1525 C CA . ARG A 1 193 ? -8.877 -1.143 14.720 1.00 96.12 193 ARG A CA 1
ATOM 1526 C C . ARG A 1 193 ? -10.072 -0.283 15.126 1.00 96.12 193 ARG A C 1
ATOM 1528 O O . ARG A 1 193 ? -10.697 -0.506 16.162 1.00 96.12 193 ARG A O 1
ATOM 1535 N N . PHE A 1 194 ? -10.432 0.695 14.297 1.00 96.94 194 PHE A N 1
ATOM 1536 C CA . PHE A 1 194 ? -11.615 1.516 14.514 1.00 96.94 194 PHE A CA 1
ATOM 1537 C C . PHE A 1 194 ? -12.920 0.703 14.470 1.00 96.94 194 PHE A C 1
ATOM 1539 O O . PHE A 1 194 ? -13.829 0.988 15.263 1.00 96.94 194 PHE A O 1
ATOM 1546 N N . ALA A 1 195 ? -13.025 -0.277 13.567 1.00 96.94 195 ALA A N 1
ATOM 1547 C CA . ALA A 1 195 ? -14.160 -1.193 13.484 1.00 96.94 195 ALA A CA 1
ATOM 1548 C C . ALA A 1 195 ? -14.218 -2.130 14.701 1.00 96.94 195 ALA A C 1
ATOM 1550 O O . ALA A 1 195 ? -15.249 -2.160 15.376 1.00 96.94 195 ALA A O 1
ATOM 1551 N N . GLU A 1 196 ? -13.101 -2.774 15.053 1.00 96.88 196 GLU A N 1
ATOM 1552 C CA . GLU A 1 196 ? -12.968 -3.646 16.232 1.00 96.88 196 GLU A CA 1
ATOM 1553 C C . GLU A 1 196 ? -13.394 -2.932 17.519 1.00 96.88 196 GLU A C 1
ATOM 1555 O O . GLU A 1 196 ? -14.254 -3.407 18.256 1.00 96.88 196 GLU A O 1
ATOM 1560 N N . LEU A 1 197 ? -12.886 -1.717 17.760 1.00 96.81 197 LEU A N 1
ATOM 1561 C CA . LEU A 1 197 ? -13.295 -0.901 18.907 1.00 96.81 197 LEU A CA 1
ATOM 1562 C C . LEU A 1 197 ? -14.800 -0.585 18.892 1.00 96.81 197 LEU A C 1
ATOM 1564 O O . LEU A 1 197 ? -15.407 -0.320 19.932 1.00 96.81 197 LEU A O 1
ATOM 1568 N N . GLY A 1 198 ? -15.424 -0.537 17.715 1.00 97.44 198 GLY A N 1
ATOM 1569 C CA . GLY A 1 198 ? -16.868 -0.394 17.581 1.00 97.44 198 GLY A CA 1
ATOM 1570 C C . GLY A 1 198 ? -17.639 -1.617 18.047 1.00 97.44 198 GLY A C 1
ATOM 1571 O O . GLY A 1 198 ? -18.637 -1.447 18.755 1.00 97.44 198 GLY A O 1
ATOM 1572 N N . GLU A 1 199 ? -17.151 -2.803 17.706 1.00 97.38 199 GLU A N 1
ATOM 1573 C CA . GLU A 1 199 ? -17.673 -4.082 18.181 1.00 97.38 199 GLU A CA 1
ATOM 1574 C C . GLU A 1 199 ? -17.465 -4.216 19.694 1.00 97.38 199 GLU A C 1
ATOM 1576 O O . GLU A 1 199 ? -18.444 -4.395 20.417 1.00 97.38 199 GLU A O 1
ATOM 1581 N N . GLU A 1 200 ? -16.257 -3.947 20.204 1.00 97.25 200 GLU A N 1
ATOM 1582 C CA . GLU A 1 200 ? -15.945 -3.949 21.644 1.00 97.25 200 GLU A CA 1
ATOM 1583 C C . GLU A 1 200 ? -16.894 -3.026 22.438 1.00 97.25 200 GLU A C 1
ATOM 1585 O O . GLU A 1 200 ? -17.414 -3.387 23.502 1.00 97.25 200 GLU A O 1
ATOM 1590 N N . ILE A 1 201 ? -17.176 -1.820 21.922 1.00 98.06 201 ILE A N 1
ATOM 1591 C CA . ILE A 1 201 ? -18.138 -0.891 22.538 1.00 98.06 201 ILE A CA 1
ATOM 1592 C C . ILE A 1 201 ? -19.557 -1.469 22.511 1.00 98.06 201 ILE A C 1
ATOM 1594 O O . ILE A 1 201 ? -20.300 -1.288 23.482 1.00 98.06 201 ILE A O 1
ATOM 1598 N N . ALA A 1 202 ? -19.974 -2.087 21.405 1.00 97.94 202 ALA A N 1
ATOM 1599 C CA . ALA A 1 202 ? -21.309 -2.660 21.264 1.00 97.94 202 ALA A CA 1
ATOM 1600 C C . ALA A 1 202 ? -21.506 -3.845 22.220 1.00 97.94 202 ALA A C 1
ATOM 1602 O O . ALA A 1 202 ? -22.472 -3.850 22.983 1.00 97.94 202 ALA A O 1
ATOM 1603 N N . GLU A 1 203 ? -20.553 -4.772 22.266 1.00 97.75 203 GLU A N 1
ATOM 1604 C CA . GLU A 1 203 ? -20.537 -5.907 23.191 1.00 97.75 203 GLU A CA 1
ATOM 1605 C C . GLU A 1 203 ? -20.540 -5.450 24.651 1.00 97.75 203 GLU A C 1
ATOM 1607 O O . GLU A 1 203 ? -21.356 -5.905 25.456 1.00 97.75 203 GLU A O 1
ATOM 1612 N N . THR A 1 204 ? -19.691 -4.475 24.996 1.00 97.06 204 THR A N 1
ATOM 1613 C CA . THR A 1 204 ? -19.630 -3.937 26.362 1.00 97.06 204 THR A CA 1
ATOM 1614 C C . THR A 1 204 ? -20.946 -3.272 26.761 1.00 97.06 204 THR A C 1
ATOM 1616 O O . THR A 1 204 ? -21.386 -3.409 27.904 1.00 97.06 204 THR A O 1
ATOM 1619 N N . LYS A 1 205 ? -21.615 -2.572 25.833 1.00 97.62 205 LYS A N 1
ATOM 1620 C CA . LYS A 1 205 ? -22.948 -2.006 26.080 1.00 97.62 205 LYS A CA 1
ATOM 1621 C C . LYS A 1 205 ? -23.985 -3.092 26.324 1.00 97.62 205 LYS A C 1
ATOM 1623 O O . LYS A 1 205 ? -24.753 -2.944 27.270 1.00 97.62 205 LYS A O 1
ATOM 1628 N N . THR A 1 206 ? -24.005 -4.149 25.516 1.00 97.69 206 THR A N 1
ATOM 1629 C CA . THR A 1 206 ? -24.916 -5.286 25.705 1.00 97.69 206 THR A CA 1
ATOM 1630 C C . THR A 1 206 ? -24.705 -5.911 27.082 1.00 97.69 206 THR A C 1
ATOM 1632 O O . THR A 1 206 ? -25.647 -5.980 27.862 1.00 97.69 206 THR A O 1
ATOM 1635 N N . ALA A 1 207 ? -23.454 -6.189 27.465 1.00 94.94 207 ALA A N 1
ATOM 1636 C CA . ALA A 1 207 ? -23.131 -6.727 28.787 1.00 94.94 207 ALA A CA 1
ATOM 1637 C C . ALA A 1 207 ? -23.573 -5.810 29.947 1.00 94.94 207 ALA A C 1
ATOM 1639 O O . ALA A 1 207 ? -24.024 -6.290 30.986 1.00 94.94 207 ALA A O 1
ATOM 1640 N N . ILE A 1 208 ? -23.463 -4.483 29.797 1.00 95.88 208 ILE A N 1
ATOM 1641 C CA . ILE A 1 208 ? -23.989 -3.530 30.790 1.00 95.88 208 ILE A CA 1
ATOM 1642 C C . ILE A 1 208 ? -25.523 -3.583 30.835 1.00 95.88 208 ILE A C 1
ATOM 1644 O O . ILE A 1 208 ? -26.104 -3.565 31.922 1.00 95.88 208 ILE A O 1
ATOM 1648 N N . LEU A 1 209 ? -26.184 -3.613 29.675 1.00 95.75 209 LEU A N 1
ATOM 1649 C CA . LEU A 1 209 ? -27.643 -3.638 29.577 1.00 95.75 209 LEU A CA 1
ATOM 1650 C C . LEU A 1 209 ? -28.243 -4.932 30.122 1.00 95.75 209 LEU A C 1
ATOM 1652 O O . LEU A 1 209 ? -29.325 -4.861 30.693 1.00 95.75 209 LEU A O 1
ATOM 1656 N N . ASP A 1 210 ? -27.538 -6.055 30.018 1.00 94.00 210 ASP A N 1
ATOM 1657 C CA . ASP A 1 210 ? -27.942 -7.331 30.614 1.00 94.00 210 ASP A CA 1
ATOM 1658 C C . ASP A 1 210 ? -27.766 -7.321 32.140 1.00 94.00 210 ASP A C 1
ATOM 1660 O O . ASP A 1 210 ? -28.621 -7.812 32.879 1.00 94.00 210 ASP A O 1
ATOM 1664 N N . LEU A 1 211 ? -26.709 -6.665 32.636 1.00 91.94 211 LEU A N 1
ATOM 1665 C CA . LEU A 1 211 ? -26.421 -6.560 34.069 1.00 91.94 211 LEU A CA 1
ATOM 1666 C C . LEU A 1 211 ? -27.413 -5.648 34.817 1.00 91.94 211 LEU A C 1
ATOM 1668 O O . LEU A 1 211 ? -27.757 -5.900 35.973 1.00 91.94 211 LEU A O 1
ATOM 1672 N N . ILE A 1 212 ? -27.892 -4.568 34.189 1.00 91.69 212 ILE A N 1
ATOM 1673 C CA . ILE A 1 212 ? -28.780 -3.585 34.839 1.00 91.69 212 ILE A CA 1
ATOM 1674 C C . ILE A 1 212 ? -30.095 -4.214 35.356 1.00 91.69 212 ILE A C 1
ATOM 1676 O O . ILE A 1 212 ? -30.451 -3.958 36.511 1.00 91.69 212 ILE A O 1
ATOM 1680 N N . PRO A 1 213 ? -30.849 -5.010 34.571 1.00 91.38 213 PRO A N 1
ATOM 1681 C CA . PRO A 1 213 ? -32.027 -5.727 35.044 1.00 91.38 213 PRO A CA 1
ATOM 1682 C C . PRO A 1 213 ? -31.734 -6.665 36.212 1.00 91.38 213 PRO A C 1
ATOM 1684 O O . PRO A 1 213 ? -32.553 -6.743 37.125 1.00 91.38 213 PRO A O 1
ATOM 1687 N N . GLU A 1 214 ? -30.591 -7.353 36.211 1.00 87.56 214 GLU A N 1
ATOM 1688 C CA . GLU A 1 214 ? -30.193 -8.245 37.306 1.00 87.56 214 GLU A CA 1
ATOM 1689 C C . GLU A 1 214 ? -29.950 -7.467 38.599 1.00 87.56 214 GLU A C 1
ATOM 1691 O O . GLU A 1 214 ? -30.511 -7.815 39.638 1.00 87.56 214 GLU A O 1
ATOM 1696 N N . ILE A 1 215 ? -29.220 -6.349 38.519 1.00 86.94 215 ILE A N 1
ATOM 1697 C CA . ILE A 1 215 ? -29.016 -5.435 39.652 1.00 86.94 215 ILE A CA 1
ATOM 1698 C C . ILE A 1 215 ? -30.365 -4.920 40.174 1.00 86.94 215 ILE A C 1
ATOM 1700 O O . ILE A 1 215 ? -30.607 -4.913 41.381 1.00 86.94 215 ILE A O 1
ATOM 1704 N N . ARG A 1 216 ? -31.278 -4.526 39.275 1.00 87.69 216 ARG A N 1
ATOM 1705 C CA . ARG A 1 216 ? -32.616 -4.040 39.652 1.00 87.69 216 ARG A CA 1
ATOM 1706 C C . ARG A 1 216 ? -33.465 -5.116 40.328 1.00 87.69 216 ARG A C 1
ATOM 1708 O O . ARG A 1 216 ? -34.156 -4.802 41.291 1.00 87.69 216 ARG A O 1
ATOM 1715 N N . LYS A 1 217 ? -33.420 -6.362 39.840 1.00 88.38 217 LYS A N 1
ATOM 1716 C CA . LYS A 1 217 ? -34.116 -7.506 40.455 1.00 88.38 217 LYS A CA 1
ATOM 1717 C C . LYS A 1 217 ? -33.546 -7.835 41.832 1.00 88.38 217 LYS A C 1
ATOM 1719 O O . LYS A 1 217 ? -34.310 -8.152 42.736 1.00 88.38 217 LYS A O 1
ATOM 1724 N N . ALA A 1 218 ? -32.226 -7.750 41.986 1.00 85.06 218 ALA A N 1
ATOM 1725 C CA . ALA A 1 218 ? -31.558 -7.996 43.255 1.00 85.06 218 ALA A CA 1
ATOM 1726 C C . ALA A 1 218 ? -31.879 -6.908 44.299 1.00 85.06 218 ALA A C 1
ATOM 1728 O O . ALA A 1 218 ? -32.011 -7.236 45.475 1.00 85.06 218 ALA A O 1
ATOM 1729 N N . GLY A 1 219 ? -32.091 -5.653 43.877 1.00 82.94 219 GLY A N 1
ATOM 1730 C CA . GLY A 1 219 ? -32.760 -4.597 44.651 1.00 82.94 219 GLY A CA 1
ATOM 1731 C C . GLY A 1 219 ? -32.375 -4.551 46.137 1.00 82.94 219 GLY A C 1
ATOM 1732 O O . GLY A 1 219 ? -31.196 -4.530 46.477 1.00 82.94 219 GLY A O 1
ATOM 1733 N N . ALA A 1 220 ? -33.376 -4.601 47.023 1.00 76.25 220 ALA A N 1
ATOM 1734 C CA . ALA A 1 220 ? -33.203 -4.565 48.483 1.00 76.25 220 ALA A CA 1
ATOM 1735 C C . ALA A 1 220 ? -32.353 -5.722 49.055 1.00 76.25 220 ALA A C 1
ATOM 1737 O O . ALA A 1 220 ? -31.827 -5.630 50.163 1.00 76.25 220 ALA A O 1
ATOM 1738 N N . MET A 1 221 ? -32.186 -6.823 48.316 1.00 80.69 221 MET A N 1
ATOM 1739 C CA . MET A 1 221 ? -31.336 -7.935 48.745 1.00 80.69 221 MET A CA 1
ATOM 1740 C C . MET A 1 221 ? -29.852 -7.538 48.714 1.00 80.69 221 MET A C 1
ATOM 1742 O O . MET A 1 221 ? -29.091 -7.960 49.581 1.00 80.69 221 MET A O 1
ATOM 1746 N N . LEU A 1 222 ? -29.444 -6.670 47.778 1.00 81.75 222 LEU A N 1
ATOM 1747 C CA . LEU A 1 222 ? -28.072 -6.150 47.702 1.00 81.75 222 LEU A CA 1
ATOM 1748 C C . LEU A 1 222 ? -27.706 -5.254 48.889 1.00 81.75 222 LEU A C 1
ATOM 1750 O O . LEU A 1 222 ? -26.541 -5.250 49.287 1.00 81.75 222 LEU A O 1
ATOM 1754 N N . ASP A 1 223 ? -28.677 -4.577 49.507 1.00 81.19 223 ASP A N 1
ATOM 1755 C CA . ASP A 1 223 ? -28.449 -3.786 50.727 1.00 81.19 223 ASP A CA 1
ATOM 1756 C C . ASP A 1 223 ? -28.010 -4.671 51.903 1.00 81.19 223 ASP A C 1
ATOM 1758 O O . ASP A 1 223 ? -27.289 -4.233 52.799 1.00 81.19 223 ASP A O 1
ATOM 1762 N N . THR A 1 224 ? -28.381 -5.953 51.858 1.00 88.81 224 THR A N 1
ATOM 1763 C CA . THR A 1 224 ? -27.977 -6.959 52.849 1.00 88.81 224 THR A CA 1
ATOM 1764 C C . THR A 1 224 ? -26.560 -7.496 52.580 1.00 88.81 224 THR A C 1
ATOM 1766 O O . THR A 1 224 ? -25.922 -8.043 53.479 1.00 88.81 224 THR A O 1
ATOM 1769 N N . PHE A 1 225 ? -26.027 -7.308 51.364 1.00 88.25 225 PHE A N 1
ATOM 1770 C CA . PHE A 1 225 ? -24.712 -7.791 50.922 1.00 88.25 225 PHE A CA 1
ATOM 1771 C C . PHE A 1 225 ? -23.847 -6.646 50.355 1.00 88.25 225 PHE A C 1
ATOM 1773 O O . PHE A 1 225 ? -23.568 -6.599 49.151 1.00 88.25 225 PHE A O 1
ATOM 1780 N N . PRO A 1 226 ? -23.337 -5.738 51.209 1.00 87.31 226 PRO A N 1
ATOM 1781 C CA . PRO A 1 226 ? -22.642 -4.522 50.772 1.00 87.31 226 PRO A CA 1
ATOM 1782 C C . PRO A 1 226 ? -21.385 -4.794 49.933 1.00 87.31 226 PRO A C 1
ATOM 1784 O O . PRO A 1 226 ? -21.036 -4.005 49.054 1.00 87.31 226 PRO A O 1
ATOM 1787 N N . HIS A 1 227 ? -20.704 -5.922 50.162 1.00 89.69 227 HIS A N 1
ATOM 1788 C CA . HIS A 1 227 ?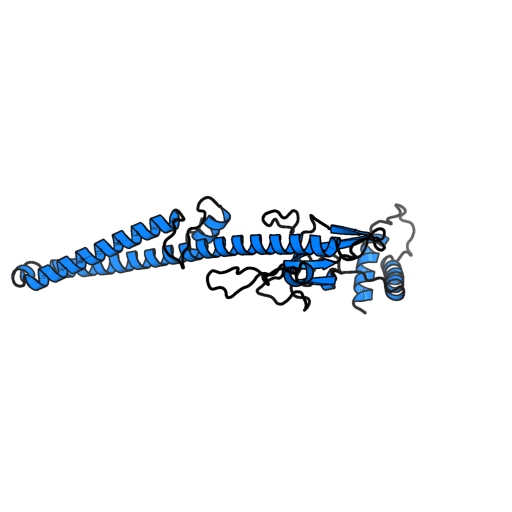 -19.544 -6.302 49.357 1.00 89.69 227 HIS A CA 1
ATOM 1789 C C . HIS A 1 227 ? -19.933 -6.661 47.914 1.00 89.69 227 HIS A C 1
ATOM 1791 O O . HIS A 1 227 ? -19.283 -6.200 46.978 1.00 89.69 227 HIS A O 1
ATOM 1797 N N . ALA A 1 228 ? -21.027 -7.407 47.727 1.00 87.69 228 ALA A N 1
ATOM 1798 C CA . ALA A 1 228 ? -21.539 -7.754 46.402 1.00 87.69 228 ALA A CA 1
ATOM 1799 C C . ALA A 1 228 ? -22.001 -6.503 45.641 1.00 87.69 228 ALA A C 1
ATOM 1801 O O . ALA A 1 228 ? -21.663 -6.330 44.470 1.00 87.69 228 ALA A O 1
ATOM 1802 N N . HIS A 1 229 ? -22.687 -5.582 46.327 1.00 88.69 229 HIS A N 1
ATOM 1803 C CA . HIS A 1 229 ? -23.083 -4.302 45.742 1.00 88.69 229 HIS A CA 1
ATOM 1804 C C . HIS A 1 229 ? -21.868 -3.477 45.283 1.00 88.69 229 HIS A C 1
ATOM 1806 O O . HIS A 1 229 ? -21.844 -2.982 44.154 1.00 88.69 229 HIS A O 1
ATOM 1812 N N . LYS A 1 230 ? -20.820 -3.390 46.115 1.00 90.69 230 LYS A N 1
ATOM 1813 C CA . LYS A 1 230 ? -19.570 -2.704 45.758 1.00 90.69 230 LYS A CA 1
ATOM 1814 C C . LYS A 1 230 ? -18.918 -3.310 44.514 1.00 90.69 230 LYS A C 1
ATOM 1816 O O . LYS A 1 230 ? -18.493 -2.552 43.646 1.00 90.69 230 LYS A O 1
ATOM 1821 N N . ILE A 1 231 ? -18.855 -4.640 44.416 1.00 92.69 231 ILE A N 1
ATOM 1822 C CA . ILE A 1 231 ? -18.277 -5.332 43.254 1.00 92.69 231 ILE A CA 1
ATOM 1823 C C . ILE A 1 231 ? -19.063 -4.993 41.986 1.00 92.69 231 ILE A C 1
ATOM 1825 O O . ILE A 1 231 ? -18.465 -4.551 41.012 1.00 92.69 231 ILE A O 1
ATOM 1829 N N . LEU A 1 232 ? -20.394 -5.111 42.006 1.00 91.06 232 LEU A N 1
ATOM 1830 C CA . LEU A 1 232 ? -21.241 -4.803 40.846 1.00 91.06 232 LEU A CA 1
ATOM 1831 C C . LEU A 1 232 ? -21.077 -3.353 40.380 1.00 91.06 232 LEU A C 1
ATOM 1833 O O . LEU A 1 232 ? -20.932 -3.090 39.184 1.00 91.06 232 LEU A O 1
ATOM 1837 N N . HIS A 1 233 ? -21.038 -2.413 41.327 1.00 89.81 233 HIS A N 1
ATOM 1838 C CA . HIS A 1 233 ? -20.787 -1.010 41.021 1.00 89.81 233 HIS A CA 1
ATOM 1839 C C . HIS A 1 233 ? -19.394 -0.806 40.406 1.00 89.81 233 HIS A C 1
ATOM 1841 O O . HIS A 1 233 ? -19.255 -0.104 39.406 1.00 89.81 233 HIS A O 1
ATOM 1847 N N . GLN A 1 234 ? -18.355 -1.438 40.962 1.00 93.88 234 GLN A N 1
ATOM 1848 C CA . GLN A 1 234 ? -16.999 -1.389 40.406 1.00 93.88 234 GLN A CA 1
ATOM 1849 C C . GLN A 1 234 ? -16.943 -1.971 38.989 1.00 93.88 234 GLN A C 1
ATOM 1851 O O . GLN A 1 234 ? -16.349 -1.351 38.109 1.00 93.88 234 GLN A O 1
ATOM 1856 N N . THR A 1 235 ? -17.609 -3.101 38.738 1.00 94.81 235 THR A N 1
ATOM 1857 C CA . THR A 1 235 ? -17.707 -3.710 37.407 1.00 94.81 235 THR A CA 1
ATOM 1858 C C . THR A 1 235 ? -18.375 -2.768 36.407 1.00 94.81 235 THR A C 1
ATOM 1860 O O . THR A 1 235 ? -17.856 -2.577 35.308 1.00 94.81 235 THR A O 1
ATOM 1863 N N . LEU A 1 236 ? -19.488 -2.130 36.780 1.00 94.12 236 LEU A N 1
ATOM 1864 C CA . LEU A 1 236 ? -20.183 -1.179 35.912 1.00 94.12 236 LEU A CA 1
ATOM 1865 C C . LEU A 1 236 ? -19.326 0.063 35.625 1.00 94.12 236 LEU A C 1
ATOM 1867 O O . LEU A 1 236 ? -19.231 0.495 34.475 1.00 94.12 236 LEU A O 1
ATOM 1871 N N . CYS A 1 237 ? -18.651 0.609 36.641 1.00 94.94 237 CYS A N 1
ATOM 1872 C CA . CYS A 1 237 ? -17.716 1.719 36.462 1.00 94.94 237 CYS A CA 1
ATOM 1873 C C . CYS A 1 237 ? -16.547 1.354 35.541 1.00 94.94 237 CYS A C 1
ATOM 1875 O O . CYS A 1 237 ? -16.199 2.168 34.687 1.00 94.94 237 CYS A O 1
ATOM 1877 N N . SER A 1 238 ? -15.975 0.153 35.686 1.00 96.56 238 SER A N 1
ATOM 1878 C CA . SER A 1 238 ? -14.889 -0.332 34.826 1.00 96.56 238 SER A CA 1
ATOM 1879 C C . SER A 1 238 ? -15.346 -0.408 33.373 1.00 96.56 238 SER A C 1
ATOM 1881 O O . SER A 1 238 ? -14.769 0.257 32.523 1.00 96.56 238 SER A O 1
ATOM 1883 N N . ARG A 1 239 ? -16.466 -1.090 33.099 1.00 96.69 239 ARG A N 1
ATOM 1884 C CA . ARG A 1 239 ? -16.997 -1.233 31.732 1.00 96.69 239 ARG A CA 1
ATOM 1885 C C . ARG A 1 239 ? -17.328 0.115 31.079 1.00 96.69 239 ARG A C 1
ATOM 1887 O O . ARG A 1 239 ? -17.107 0.313 29.887 1.00 96.69 239 ARG A O 1
ATOM 1894 N N . LEU A 1 240 ? -17.843 1.078 31.849 1.00 96.44 240 LEU A N 1
ATOM 1895 C CA . LEU A 1 240 ? -18.071 2.439 31.350 1.00 96.44 240 LEU A CA 1
ATOM 1896 C C . LEU A 1 240 ? -16.763 3.192 31.071 1.00 96.44 240 LEU A C 1
ATOM 1898 O O . LEU A 1 240 ? -16.718 3.999 30.138 1.00 96.44 240 LEU A O 1
ATOM 1902 N N . ALA A 1 241 ? -15.718 2.967 31.871 1.00 97.31 241 ALA A N 1
ATOM 1903 C CA . ALA A 1 241 ? -14.392 3.519 31.619 1.00 97.31 241 ALA A CA 1
ATOM 1904 C C . ALA A 1 241 ? -13.779 2.921 30.342 1.00 97.31 241 ALA A C 1
ATOM 1906 O O . ALA A 1 241 ? -13.255 3.682 29.528 1.00 97.31 241 ALA A O 1
ATOM 1907 N N . ASP A 1 242 ? -13.953 1.619 30.114 1.00 96.38 242 ASP A N 1
ATOM 1908 C CA . ASP A 1 242 ? -13.494 0.923 28.908 1.00 96.38 242 ASP A CA 1
ATOM 1909 C C . ASP A 1 242 ? -14.160 1.502 27.650 1.00 96.38 242 ASP A C 1
ATOM 1911 O O . ASP A 1 242 ? -13.471 1.913 26.718 1.00 96.38 242 ASP A O 1
ATOM 1915 N N . ILE A 1 243 ? -15.487 1.709 27.666 1.00 97.81 243 ILE A N 1
ATOM 1916 C CA . ILE A 1 243 ? -16.204 2.391 26.568 1.00 97.81 243 ILE A CA 1
ATOM 1917 C C . ILE A 1 243 ? -15.652 3.802 26.318 1.00 97.81 243 ILE A C 1
ATOM 1919 O O . ILE A 1 243 ? -15.544 4.238 25.169 1.00 97.81 243 ILE A O 1
ATOM 1923 N N . ARG A 1 244 ? -15.342 4.567 27.374 1.00 97.81 244 ARG A N 1
ATOM 1924 C CA . ARG A 1 244 ? -14.779 5.922 27.222 1.00 97.81 244 ARG A CA 1
ATOM 1925 C C . ARG A 1 244 ? -13.386 5.877 26.600 1.00 97.81 244 ARG A C 1
ATOM 1927 O O . ARG A 1 244 ? -13.109 6.706 25.734 1.00 97.81 244 ARG A O 1
ATOM 1934 N N . LYS A 1 245 ? -12.546 4.927 27.017 1.00 97.00 245 LYS A N 1
ATOM 1935 C CA . LYS A 1 245 ? -11.211 4.712 26.449 1.00 97.00 245 LYS A CA 1
ATOM 1936 C C . LYS A 1 245 ? -11.314 4.340 24.969 1.00 97.00 245 LYS A C 1
ATOM 1938 O O . LYS A 1 245 ? -10.754 5.056 24.147 1.00 97.00 245 LYS A O 1
ATOM 1943 N N . ALA A 1 246 ? -12.124 3.337 24.635 1.00 96.31 246 ALA A N 1
ATOM 1944 C CA . ALA A 1 246 ? -12.347 2.896 23.260 1.00 96.31 246 ALA A CA 1
ATOM 1945 C C . ALA A 1 246 ? -12.860 4.031 22.357 1.00 96.31 246 ALA A C 1
ATOM 1947 O O . ALA A 1 246 ? -12.387 4.218 21.242 1.00 96.31 246 ALA A O 1
ATOM 1948 N N . ARG A 1 247 ? -13.784 4.873 22.845 1.00 97.44 247 ARG A N 1
ATOM 1949 C CA . ARG A 1 247 ? -14.255 6.057 22.098 1.00 97.44 247 ARG A CA 1
ATOM 1950 C C . ARG A 1 247 ? -13.166 7.096 21.860 1.00 97.44 247 ARG A C 1
ATOM 1952 O O . ARG A 1 247 ? -13.157 7.721 20.803 1.00 97.44 247 ARG A O 1
ATOM 1959 N N . LYS A 1 248 ? -12.295 7.318 22.847 1.00 97.00 248 LYS A N 1
ATOM 1960 C CA . LYS A 1 248 ? -11.166 8.242 22.708 1.00 97.00 248 LYS A CA 1
ATOM 1961 C C . LYS A 1 248 ? -10.188 7.727 21.650 1.00 97.00 248 LYS A C 1
ATOM 1963 O O . LYS A 1 248 ? -9.781 8.503 20.798 1.00 97.00 248 LYS A O 1
ATOM 1968 N N . GLU A 1 249 ? -9.876 6.436 21.685 1.00 95.88 249 GLU A N 1
ATOM 1969 C CA . GLU A 1 249 ? -8.993 5.774 20.718 1.00 95.88 249 GLU A CA 1
ATOM 1970 C C . GLU A 1 249 ? -9.580 5.804 19.301 1.00 95.88 249 GLU A C 1
ATOM 1972 O O . GLU A 1 249 ? -8.915 6.258 18.380 1.00 95.88 249 GLU A O 1
ATOM 1977 N N . ARG A 1 250 ? -10.870 5.479 19.130 1.00 96.69 250 ARG A N 1
ATOM 1978 C CA . ARG A 1 250 ? -11.565 5.615 17.834 1.00 96.69 250 ARG A CA 1
ATOM 1979 C C . ARG A 1 250 ? -11.491 7.025 17.263 1.00 96.69 250 ARG A C 1
ATOM 1981 O O . ARG A 1 250 ? -11.327 7.190 16.059 1.00 96.69 250 ARG A O 1
ATOM 1988 N N . ARG A 1 251 ? -11.637 8.041 18.116 1.00 96.06 251 ARG A N 1
ATOM 1989 C CA . ARG A 1 251 ? -11.530 9.435 17.687 1.00 96.06 251 ARG A CA 1
ATOM 1990 C C . ARG A 1 251 ? -10.116 9.753 17.196 1.00 96.06 251 ARG A C 1
ATOM 1992 O O . ARG A 1 251 ? -9.989 10.292 16.104 1.00 96.06 251 ARG A O 1
ATOM 1999 N N . ALA A 1 252 ? -9.096 9.365 17.957 1.00 94.94 252 ALA A N 1
ATOM 2000 C CA . ALA A 1 252 ? -7.696 9.547 17.576 1.00 94.94 252 ALA A CA 1
ATOM 2001 C C . ALA A 1 252 ? -7.378 8.853 16.233 1.00 94.94 252 ALA A C 1
ATOM 2003 O O . ALA A 1 252 ? -6.857 9.485 15.318 1.00 94.94 252 ALA A O 1
ATOM 2004 N N . LEU A 1 253 ? -7.821 7.602 16.055 1.00 94.94 253 LEU A N 1
ATOM 2005 C CA . LEU A 1 253 ? -7.672 6.852 14.800 1.00 94.94 253 LEU A CA 1
ATOM 2006 C C . LEU A 1 253 ? -8.310 7.564 13.599 1.00 94.94 253 LEU A C 1
ATOM 2008 O O . LEU A 1 253 ? -7.703 7.631 12.534 1.00 94.94 253 LEU A O 1
ATOM 2012 N N . SER A 1 254 ? -9.514 8.124 13.771 1.00 94.25 254 SER A N 1
ATOM 2013 C CA . SER A 1 254 ? -10.198 8.873 12.705 1.00 94.25 254 SER A CA 1
ATOM 2014 C C . SER A 1 254 ? -9.552 10.226 12.389 1.00 94.25 254 SER A C 1
ATOM 2016 O O . SER A 1 254 ? -9.731 10.753 11.295 1.00 94.25 254 SER A O 1
ATOM 2018 N N . GLU A 1 255 ? -8.816 10.798 13.345 1.00 94.75 255 GLU A N 1
ATOM 2019 C CA . GLU A 1 255 ? -8.079 12.054 13.176 1.00 94.75 255 GLU A CA 1
ATOM 2020 C C . GLU A 1 255 ? -6.694 11.822 12.527 1.00 94.75 255 GLU A C 1
ATOM 2022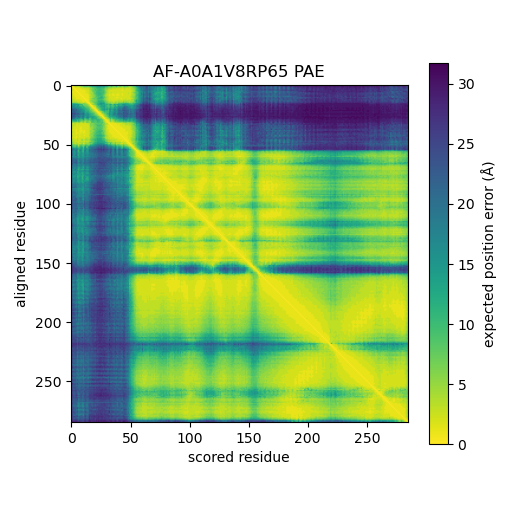 O O . GLU A 1 255 ? -6.080 12.779 12.048 1.00 94.75 255 GLU A O 1
ATOM 2027 N N . GLY A 1 256 ? -6.253 10.562 12.400 1.00 92.19 256 GLY A N 1
ATOM 2028 C CA . GLY A 1 256 ? -4.948 10.186 11.845 1.00 92.19 256 GLY A CA 1
ATOM 2029 C C . GLY A 1 256 ? -3.816 10.168 12.874 1.00 92.19 256 GLY A C 1
ATOM 2030 O O . GLY A 1 256 ? -2.643 10.155 12.500 1.00 92.19 256 GLY A O 1
ATOM 2031 N N . ASP A 1 257 ? -4.151 10.193 14.166 1.00 92.44 257 ASP A N 1
ATOM 2032 C CA . ASP A 1 257 ? -3.167 10.251 15.242 1.00 92.44 257 ASP A CA 1
ATOM 2033 C C . ASP A 1 257 ? -2.358 8.953 15.352 1.00 92.44 257 ASP A C 1
ATOM 2035 O O . ASP A 1 257 ? -2.854 7.851 15.117 1.00 92.44 257 ASP A O 1
ATOM 2039 N N . TYR A 1 258 ? -1.109 9.096 15.793 1.00 91.31 258 TYR A N 1
ATOM 2040 C CA . TYR A 1 258 ? -0.280 7.968 16.203 1.00 91.31 258 TYR A CA 1
ATOM 2041 C C . TYR A 1 258 ? -0.868 7.306 17.453 1.00 91.31 258 TYR A C 1
ATOM 2043 O O . TYR A 1 258 ? -1.078 7.978 18.470 1.00 91.31 258 TYR A O 1
ATOM 2051 N N . ILE A 1 259 ? -1.079 5.991 17.394 1.00 86.19 259 ILE A N 1
ATOM 2052 C CA . ILE A 1 259 ? -1.524 5.202 18.548 1.00 86.19 259 ILE A CA 1
ATOM 2053 C C . ILE A 1 259 ? -0.344 4.440 19.148 1.00 86.19 259 ILE A C 1
ATOM 2055 O O . ILE A 1 259 ? -0.063 4.589 20.340 1.00 86.19 259 ILE A O 1
ATOM 2059 N N . ASP A 1 260 ? 0.365 3.668 18.325 1.00 86.44 260 ASP A N 1
ATOM 2060 C CA . ASP A 1 260 ? 1.532 2.878 18.711 1.00 86.44 260 ASP A CA 1
ATOM 2061 C C . ASP A 1 260 ? 2.410 2.535 17.490 1.00 86.44 260 ASP A C 1
ATOM 2063 O O . ASP A 1 260 ? 2.188 3.029 16.387 1.00 86.44 260 ASP A O 1
ATOM 2067 N N . GLU A 1 261 ? 3.446 1.719 17.703 1.00 82.44 261 GLU A N 1
ATOM 2068 C CA . GLU A 1 261 ? 4.415 1.337 16.666 1.00 82.44 261 GLU A CA 1
ATOM 2069 C C . GLU A 1 261 ? 3.786 0.504 15.536 1.00 82.44 261 GLU A C 1
ATOM 2071 O O . GLU A 1 261 ? 4.315 0.483 14.427 1.00 82.44 261 GLU A O 1
ATOM 2076 N N . TRP A 1 262 ? 2.655 -0.155 15.804 1.00 80.44 262 TRP A N 1
ATOM 2077 C CA . TRP A 1 262 ? 1.943 -1.005 14.852 1.00 80.44 262 TRP A CA 1
ATOM 2078 C C . TRP A 1 262 ? 0.884 -0.231 14.074 1.00 80.44 262 TRP A C 1
ATOM 2080 O O . TRP A 1 262 ? 0.618 -0.560 12.924 1.00 80.44 262 TRP A O 1
ATOM 2090 N N . ILE A 1 263 ? 0.318 0.818 14.674 1.00 83.12 263 ILE A N 1
ATOM 2091 C CA . ILE A 1 263 ? -0.608 1.753 14.033 1.00 83.12 263 ILE A CA 1
ATOM 2092 C C . ILE A 1 263 ? 0.031 3.146 14.045 1.00 83.12 263 ILE A C 1
ATOM 2094 O O . ILE A 1 263 ? -0.326 4.004 14.874 1.00 83.12 263 ILE A O 1
ATOM 2098 N N . PRO A 1 264 ? 0.998 3.388 13.137 1.00 87.50 264 PRO A N 1
ATOM 2099 C CA . PRO A 1 264 ? 1.579 4.705 13.007 1.00 87.50 264 PRO A CA 1
ATOM 2100 C C . PRO A 1 264 ? 0.510 5.701 12.541 1.00 87.50 264 PRO A C 1
ATOM 2102 O O . PRO A 1 264 ? -0.500 5.340 11.932 1.00 87.50 264 PRO A O 1
ATOM 2105 N N . GLY A 1 265 ? 0.738 6.981 12.833 1.00 90.12 265 GLY A N 1
ATOM 2106 C CA . GLY A 1 265 ? -0.145 8.043 12.360 1.00 90.12 265 GLY A CA 1
ATOM 2107 C C . GLY A 1 265 ? -0.204 8.073 10.832 1.00 90.12 265 GLY A C 1
ATOM 2108 O O . GLY A 1 265 ? 0.780 7.775 10.154 1.00 90.12 265 GLY A O 1
ATOM 2109 N N . TRP A 1 266 ? -1.352 8.468 10.292 1.00 94.19 266 TRP A N 1
ATOM 2110 C CA . TRP A 1 266 ? -1.596 8.547 8.853 1.00 94.19 266 TRP A CA 1
ATOM 2111 C C . TRP A 1 266 ? -2.207 9.904 8.492 1.00 94.19 266 TRP A C 1
ATOM 2113 O O . TRP A 1 266 ? -2.820 10.582 9.318 1.00 94.19 266 TRP A O 1
ATOM 2123 N N . ASN A 1 267 ? -2.017 10.356 7.251 1.00 93.56 267 ASN A N 1
ATOM 2124 C CA . ASN A 1 267 ? -2.480 11.681 6.848 1.00 93.56 267 ASN A CA 1
ATOM 2125 C C . ASN A 1 267 ? -3.992 11.687 6.568 1.00 93.56 267 ASN A C 1
ATOM 2127 O O . ASN A 1 267 ? -4.425 11.423 5.450 1.00 93.56 267 ASN A O 1
ATOM 2131 N N . SER A 1 268 ? -4.786 12.096 7.558 1.00 92.50 268 SER A N 1
ATOM 2132 C CA . SER A 1 268 ? -6.251 12.216 7.467 1.00 92.50 268 SER A CA 1
ATOM 2133 C C . SER A 1 268 ? -6.768 13.269 6.475 1.00 92.50 268 SER A C 1
ATOM 2135 O O . SER A 1 268 ? -7.976 13.398 6.277 1.00 92.50 268 SER A O 1
ATOM 2137 N N . ARG A 1 269 ? -5.878 14.036 5.831 1.00 93.81 269 ARG A N 1
ATOM 2138 C CA . ARG A 1 269 ? -6.229 14.984 4.758 1.00 93.81 269 ARG A CA 1
ATOM 2139 C C . ARG A 1 269 ? -6.046 14.406 3.359 1.00 93.81 269 ARG A C 1
ATOM 2141 O O . ARG A 1 269 ? -6.473 15.042 2.397 1.00 93.81 269 ARG A O 1
ATOM 2148 N N . ASP A 1 270 ? -5.383 13.262 3.241 1.00 93.19 270 ASP A N 1
ATOM 2149 C CA . ASP A 1 270 ? -5.191 12.581 1.970 1.00 93.19 270 ASP A CA 1
ATOM 2150 C C . ASP A 1 270 ? -6.438 11.751 1.639 1.00 93.19 270 ASP A C 1
ATOM 2152 O O . ASP A 1 270 ? -6.825 10.866 2.401 1.00 93.19 270 ASP A O 1
ATOM 2156 N N . LEU A 1 271 ? -7.096 12.062 0.519 1.00 93.94 271 LEU A N 1
ATOM 2157 C CA . LEU A 1 271 ? -8.358 11.427 0.135 1.00 93.94 271 LEU A CA 1
ATOM 2158 C C . LEU A 1 271 ? -8.208 9.924 -0.119 1.00 93.94 271 LEU A C 1
ATOM 2160 O O . LEU A 1 271 ? -9.137 9.176 0.191 1.00 93.94 271 LEU A O 1
ATOM 2164 N N . ASP A 1 272 ? -7.059 9.484 -0.634 1.00 91.75 272 ASP A N 1
ATOM 2165 C CA . ASP A 1 272 ? -6.824 8.071 -0.926 1.00 91.75 272 ASP A CA 1
ATOM 2166 C C . ASP A 1 272 ? -6.626 7.284 0.378 1.00 91.75 272 ASP A C 1
ATOM 2168 O O . ASP A 1 272 ? -7.189 6.201 0.553 1.00 91.75 272 ASP A O 1
ATOM 2172 N N . LEU A 1 273 ? -5.931 7.876 1.357 1.00 94.69 273 LEU A N 1
ATOM 2173 C CA . LEU A 1 273 ? -5.780 7.282 2.689 1.00 94.69 273 LEU A CA 1
ATOM 2174 C C . LEU A 1 273 ? -7.093 7.295 3.480 1.00 94.69 273 LEU A C 1
ATOM 2176 O O . LEU A 1 273 ? -7.411 6.322 4.160 1.00 94.69 273 LEU A O 1
ATOM 2180 N N . VAL A 1 274 ? -7.902 8.354 3.356 1.00 95.88 274 VAL A N 1
ATOM 2181 C CA . VAL A 1 274 ? -9.249 8.387 3.951 1.00 95.88 274 VAL A CA 1
ATOM 2182 C C . VAL A 1 274 ? -10.128 7.287 3.354 1.00 95.88 274 VAL A C 1
ATOM 2184 O O . VAL A 1 274 ? -10.870 6.633 4.087 1.00 95.88 274 VAL A O 1
ATOM 2187 N N . ALA A 1 275 ? -10.042 7.044 2.044 1.00 94.56 275 ALA A N 1
ATOM 2188 C CA . ALA A 1 275 ? -10.756 5.942 1.410 1.00 94.56 275 ALA A CA 1
ATOM 2189 C C . ALA A 1 275 ? -10.277 4.579 1.938 1.00 94.56 275 ALA A C 1
ATOM 2191 O O . ALA A 1 275 ? -11.111 3.735 2.265 1.00 94.56 275 ALA A O 1
ATOM 2192 N N . ALA A 1 276 ? -8.963 4.382 2.090 1.00 93.69 276 ALA A N 1
ATOM 2193 C CA . ALA A 1 276 ? -8.384 3.169 2.674 1.00 93.69 276 ALA A CA 1
ATOM 2194 C C . ALA A 1 276 ? -8.904 2.907 4.097 1.00 93.69 276 ALA A C 1
ATOM 2196 O O . ALA A 1 276 ? -9.399 1.813 4.385 1.00 93.69 276 ALA A O 1
ATOM 2197 N N . PHE A 1 277 ? -8.868 3.934 4.953 1.00 96.44 277 PHE A N 1
ATOM 2198 C CA . PHE A 1 277 ? -9.401 3.887 6.314 1.00 96.44 277 PHE A CA 1
ATOM 2199 C C . PHE A 1 277 ? -10.894 3.542 6.326 1.00 96.44 277 PHE A C 1
ATOM 2201 O O . PHE A 1 277 ? -11.307 2.621 7.025 1.00 96.44 277 PHE A O 1
ATOM 2208 N N . ASN A 1 278 ? -11.713 4.246 5.537 1.00 95.62 278 ASN A N 1
ATOM 2209 C CA . ASN A 1 278 ? -13.164 4.041 5.514 1.00 95.62 278 ASN A CA 1
ATOM 2210 C C . ASN A 1 278 ? -13.544 2.639 5.022 1.00 95.62 278 ASN A C 1
ATOM 2212 O O . ASN A 1 278 ? -14.437 2.015 5.598 1.00 95.62 278 ASN A O 1
ATOM 2216 N N . ASN A 1 279 ? -12.846 2.133 4.001 1.00 94.69 279 ASN A N 1
ATOM 2217 C CA . ASN A 1 279 ? -13.049 0.783 3.482 1.00 94.69 279 ASN A CA 1
ATOM 2218 C C . ASN A 1 279 ? -12.775 -0.275 4.560 1.00 94.69 279 ASN A C 1
ATOM 2220 O O . ASN A 1 279 ? -13.594 -1.171 4.754 1.00 94.69 279 ASN A O 1
ATOM 2224 N N . ALA A 1 280 ? -11.659 -0.148 5.285 1.00 94.12 280 ALA A N 1
ATOM 2225 C CA . ALA A 1 280 ? -11.313 -1.040 6.393 1.00 94.12 280 ALA A CA 1
ATOM 2226 C C . ALA A 1 280 ? -12.287 -0.918 7.575 1.00 94.12 280 ALA A C 1
ATOM 2228 O O . ALA A 1 280 ? -12.721 -1.912 8.149 1.00 94.12 280 ALA A O 1
ATOM 2229 N N . ALA A 1 281 ? -12.702 0.308 7.894 1.00 94.56 281 ALA A N 1
ATOM 2230 C CA . ALA A 1 281 ? -13.649 0.595 8.964 1.00 94.56 281 ALA A CA 1
ATOM 2231 C C . ALA A 1 281 ? -15.096 0.158 8.659 1.00 94.56 281 ALA A C 1
ATOM 2233 O O . ALA A 1 281 ? -15.969 0.307 9.519 1.00 94.56 281 ALA A O 1
ATOM 2234 N N . GLY A 1 282 ? -15.385 -0.322 7.442 1.00 93.31 282 GLY A N 1
ATOM 2235 C CA . GLY A 1 282 ? -16.740 -0.664 7.003 1.00 93.31 282 GLY A CA 1
ATOM 2236 C C . GLY A 1 282 ? -17.669 0.550 6.878 1.00 93.31 282 GLY A C 1
ATOM 2237 O O . GLY A 1 282 ? -18.891 0.408 6.943 1.00 93.31 282 GLY A O 1
ATOM 2238 N N . ILE A 1 283 ? -17.109 1.752 6.722 1.00 90.38 283 ILE A N 1
ATOM 2239 C CA . ILE A 1 283 ? -17.861 2.992 6.527 1.00 90.38 283 ILE A CA 1
ATOM 2240 C C . ILE A 1 283 ? -18.112 3.134 5.026 1.00 90.38 283 ILE A C 1
ATOM 2242 O O . ILE A 1 283 ? -17.269 3.631 4.282 1.00 90.38 283 ILE A O 1
ATOM 2246 N N . THR A 1 284 ? -19.270 2.677 4.555 1.00 76.50 284 THR A N 1
ATOM 2247 C CA . THR A 1 284 ? -19.700 2.942 3.176 1.00 76.50 284 THR A CA 1
ATOM 2248 C C . THR A 1 284 ? -19.960 4.437 2.990 1.00 76.50 284 THR A C 1
ATOM 2250 O O . THR A 1 284 ? -20.723 5.016 3.767 1.00 76.50 284 THR A O 1
ATOM 2253 N N . ALA A 1 285 ? -19.322 5.029 1.976 1.00 55.59 285 ALA A N 1
ATOM 2254 C CA . ALA A 1 285 ? -19.532 6.414 1.545 1.00 55.59 285 ALA A CA 1
ATOM 2255 C C . ALA A 1 285 ? -20.949 6.662 1.003 1.00 55.59 285 ALA A C 1
ATOM 2257 O O . ALA A 1 285 ? -21.525 5.730 0.393 1.00 55.59 285 ALA A O 1
#

Foldseek 3Di:
DDPQLVLQLVVLLCPVVVPPDDPDPPDPPDDSSVVSSVRSVVCVVVVNGGARDDDFWAAWDDFVPFDTKTKGAFCVSVQKAWPDWLCVLQVNPDAAAQLELVSPFGKTKTKIWHPDDPQKTKIWIWIFDRPFDDVVVRGMTMTGPPDIQIDHDPDPDDNCPSVNVSSVVSRVNRVRNSVVSHLLQLLLVLLLLLQVLVVLLVVLVVVLVVVVVVVVVCPPVVVVVVVVVVVSVVSNVVSVVSNVVSVVSSVCSCCQHQDDSNNGGHPNVDPSSVVSSCVSNVNDD

Sequence (285 aa):
MNQELLNAYRWQRRHYVGNVYPRNRDRLTWNPASEALKAARADVANGKARYPQSSGYGPAYKERGSKHMRWIEKPSTCGLRFVGYADKIAGLNHSGYYVDNDQNEIVRGVVFQMPGRNGHARFIAGYEDWNNGKADSDGPVSLDFGEVISEFVGSYGDDNAGTRDAARAADQIAEWVAESERNYHAAWQAGNRFAELGEEIAETKTAILDLIPEIRKAGAMLDTFPHAHKILHQTLCSRLADIRKARKERRALSEGDYIDEWIPGWNSRDLDLVAAFNNAAGITA

Solvent-accessible surface area (backbone atoms only — not comparable to full-atom values): 14958 Å² total; per-residue (Å²): 129,59,69,60,43,52,22,22,23,56,52,30,43,52,64,61,49,65,71,60,70,70,93,65,90,85,62,94,77,76,57,61,67,59,54,16,44,53,52,8,50,51,33,50,75,68,70,50,88,41,57,65,93,71,85,35,66,48,72,76,45,73,52,84,95,49,72,31,25,27,43,23,63,34,41,62,61,68,58,37,41,77,73,47,45,10,33,74,66,55,67,51,99,50,80,58,29,52,32,46,93,84,63,80,46,55,29,27,15,27,25,32,32,46,71,64,56,96,67,19,45,31,29,30,18,16,27,32,42,68,84,68,47,50,51,96,74,52,18,22,32,38,37,28,72,61,57,69,38,67,34,66,71,83,60,96,59,74,91,50,57,41,59,32,52,24,10,52,52,1,38,53,45,15,48,50,48,17,52,52,41,33,43,38,50,24,20,25,52,33,11,36,53,40,34,51,43,49,51,54,40,51,54,52,49,51,55,51,61,59,45,50,58,53,55,59,72,43,42,79,60,36,74,77,36,60,68,62,45,52,50,55,52,50,54,53,53,48,57,55,48,49,43,52,49,41,52,51,49,40,50,39,43,71,64,21,44,66,76,46,95,86,34,44,52,27,63,60,83,40,68,69,34,42,49,36,17,29,61,46,36,66,51,80,131

Organism: NCBI:txid1873176

Secondary structure (DSSP, 8-state):
--HHHHHHHHHHHHHTTSS---S----TT--HHHHHHHHHHHHHHTT-----SSSSEEEEE--TT-SSEEEES-GGGGT-EEEEEHHHHHT-SSS-EESSSSS--EE-EEEEEEEEETTEEEEEEEEE-SSS--GGGT--EEEEEEEEEEEETT-SS-TTHHHHHHHHHHHHHHHHHHHHHHHHHHHHHHHHHHHHHHHHHHHHHHHHHHHHHHHHHHHHHHHT-HHHHHHHHHHHHHHHHHHHHHHHHHHHHHHT---SSSS----TT-HHHHHHHHHHTT---

Nearest PDB structures (foldseek):
  5azs-assembly1_C  TM=4.473E-01  e=2.451E+00  Pseudomonas aeruginosa PAO1
  6zre-assembly2_B  TM=2.196E-01  e=7.969E-01  Pseudomonas aeruginosa PAO1
  7akz-assembly1_A  TM=2.144E-01  e=2.202E+00  Pseudomonas aeruginosa PAO1
  1wp1-assembly1_A  TM=2.148E-01  e=3.202E+00  Pseudomonas aeruginosa
  5azs-assembly1_B  TM=2.880E-01  e=9.848E+00  Pseudomonas aeruginosa PAO1

pLDDT: mean 87.06, std 12.8, range [45.72, 98.31]

Mean predicted aligned error: 11.12 Å

Radius of gyration: 31.2 Å; Cα contacts (8 Å, |Δi|>4): 458; chains: 1; bounding box: 68×35×112 Å